Protein AF-A0A952LWJ9-F1 (afdb_monomer_lite)

Structure (mmCIF, N/CA/C/O backbone):
data_AF-A0A952LWJ9-F1
#
_entry.id   AF-A0A952LWJ9-F1
#
loop_
_atom_site.group_PDB
_atom_site.id
_atom_site.type_symbol
_atom_site.label_atom_id
_atom_site.label_alt_id
_atom_site.label_comp_id
_atom_site.label_asym_id
_atom_site.label_entity_id
_atom_site.label_seq_id
_atom_site.pdbx_PDB_ins_code
_atom_site.Cartn_x
_atom_site.Cartn_y
_atom_site.Cartn_z
_atom_site.occupancy
_atom_site.B_iso_or_equiv
_atom_site.auth_seq_id
_atom_site.auth_comp_id
_atom_site.auth_asym_id
_atom_site.auth_atom_id
_atom_site.pdbx_PDB_model_num
ATOM 1 N N . MET A 1 1 ? -14.878 -3.137 73.194 1.00 51.72 1 MET A N 1
ATOM 2 C CA . MET A 1 1 ? -14.468 -3.148 71.775 1.00 51.72 1 MET A CA 1
ATOM 3 C C . MET A 1 1 ? -15.647 -2.635 70.969 1.00 51.72 1 MET A C 1
ATOM 5 O O . MET A 1 1 ? -16.667 -3.305 70.906 1.00 51.72 1 MET A O 1
ATOM 9 N N . THR A 1 2 ? -15.581 -1.393 70.500 1.00 51.22 2 THR A N 1
ATOM 10 C CA . THR A 1 2 ? -16.648 -0.763 69.714 1.00 51.22 2 THR A CA 1
ATOM 11 C C . THR A 1 2 ? -16.585 -1.294 68.284 1.00 51.22 2 THR A C 1
ATOM 13 O O . THR A 1 2 ? -15.621 -1.045 67.567 1.00 51.22 2 THR A O 1
ATOM 16 N N . HIS A 1 3 ? -17.593 -2.068 67.876 1.00 57.03 3 HIS A N 1
ATOM 17 C CA . HIS A 1 3 ? -17.740 -2.491 66.486 1.00 57.03 3 HIS A CA 1
ATOM 18 C C . HIS A 1 3 ? -18.085 -1.268 65.631 1.00 57.03 3 HIS A C 1
ATOM 20 O O . HIS A 1 3 ? -19.136 -0.653 65.809 1.00 57.03 3 HIS A O 1
ATOM 26 N N . ALA A 1 4 ? -17.191 -0.902 64.713 1.00 62.66 4 ALA A N 1
ATOM 27 C CA . ALA A 1 4 ? -17.498 0.058 63.666 1.00 62.66 4 ALA A CA 1
ATOM 28 C C . ALA A 1 4 ? -18.627 -0.514 62.794 1.00 62.66 4 ALA A C 1
ATOM 30 O O . ALA A 1 4 ? -18.507 -1.616 62.259 1.00 62.66 4 ALA A O 1
ATOM 31 N N . SER A 1 5 ? -19.737 0.218 62.685 1.00 61.72 5 SER A N 1
ATOM 32 C CA . SER A 1 5 ? -20.861 -0.154 61.826 1.00 61.72 5 SER A CA 1
ATOM 33 C C . SER A 1 5 ? -20.413 -0.106 60.363 1.00 61.72 5 SER A C 1
ATOM 35 O O . SER A 1 5 ? -20.166 0.970 59.816 1.00 61.72 5 SER A O 1
ATOM 37 N N . SER A 1 6 ? -20.254 -1.278 59.744 1.00 66.75 6 SER A N 1
ATOM 38 C CA . SER A 1 6 ? -20.012 -1.407 58.308 1.00 66.75 6 SER A CA 1
ATOM 39 C C . SER A 1 6 ? -21.297 -1.025 57.575 1.00 66.75 6 SER A C 1
ATOM 41 O O . SER A 1 6 ? -22.293 -1.746 57.631 1.00 66.75 6 SER A O 1
ATOM 43 N N . LYS A 1 7 ? -21.307 0.143 56.925 1.00 75.12 7 LYS A N 1
ATOM 44 C CA . LYS A 1 7 ? -22.402 0.523 56.029 1.00 75.12 7 LYS A CA 1
ATOM 45 C C . LYS A 1 7 ? -22.265 -0.284 54.738 1.00 75.12 7 LYS A C 1
ATOM 47 O O . LYS A 1 7 ? -21.356 -0.033 53.953 1.00 75.12 7 LYS A O 1
ATOM 52 N N . GLY A 1 8 ? -23.133 -1.278 54.562 1.00 75.50 8 GLY A N 1
ATOM 53 C CA . GLY A 1 8 ? -23.258 -2.030 53.313 1.00 75.50 8 GLY A CA 1
ATOM 54 C C . GLY A 1 8 ? -23.950 -1.211 52.221 1.00 75.50 8 GLY A C 1
ATOM 55 O O . GLY A 1 8 ? -24.735 -0.313 52.523 1.00 75.50 8 GLY A O 1
ATOM 56 N N . PHE A 1 9 ? -23.659 -1.536 50.961 1.00 80.81 9 PHE A N 1
ATOM 57 C CA . PHE A 1 9 ? -24.349 -0.974 49.797 1.00 80.81 9 PHE A CA 1
ATOM 58 C C . PHE A 1 9 ? -25.819 -1.408 49.777 1.00 80.81 9 PHE A C 1
ATOM 60 O O . PHE A 1 9 ? -26.136 -2.577 50.016 1.00 80.81 9 PHE A O 1
ATOM 67 N N . THR A 1 10 ? -26.721 -0.483 49.459 1.00 91.7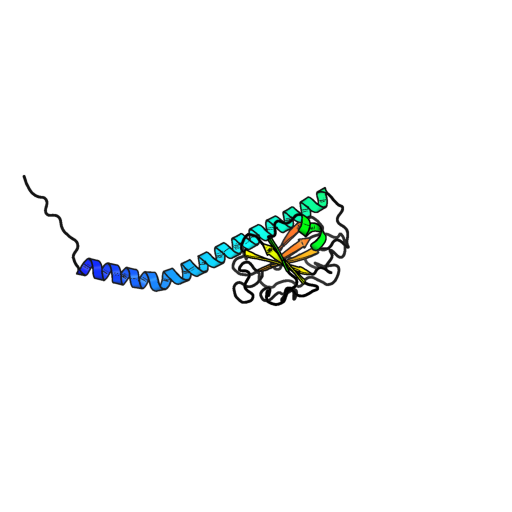5 10 THR A N 1
ATOM 68 C CA . THR A 1 10 ? -28.135 -0.794 49.243 1.00 91.75 10 THR A CA 1
ATOM 69 C C . THR A 1 10 ? -28.356 -1.373 47.848 1.00 91.75 10 THR A C 1
ATOM 71 O O . THR A 1 10 ? -27.647 -1.069 46.887 1.00 91.75 10 THR A O 1
ATOM 74 N N . LEU A 1 11 ? -29.401 -2.188 47.712 1.00 90.94 11 LEU A N 1
ATOM 75 C CA . LEU A 1 11 ? -29.819 -2.724 46.417 1.00 90.94 11 LEU A CA 1
ATOM 76 C C . LEU A 1 11 ? -30.186 -1.599 45.432 1.00 90.94 11 LEU A C 1
ATOM 78 O O . LEU A 1 11 ? -29.894 -1.700 44.244 1.00 90.94 11 LEU A O 1
ATOM 82 N N . ALA A 1 12 ? -30.769 -0.504 45.931 1.00 92.56 12 ALA A N 1
ATOM 83 C CA . ALA A 1 12 ? -31.110 0.662 45.121 1.00 92.56 12 ALA A CA 1
ATOM 84 C C . ALA A 1 12 ? -29.866 1.344 44.526 1.00 92.56 12 ALA A C 1
ATOM 86 O O . ALA A 1 12 ? -29.866 1.680 43.344 1.00 92.56 12 ALA A O 1
ATOM 87 N N . GLU A 1 13 ? -28.792 1.495 45.306 1.00 92.75 13 GLU A N 1
ATOM 88 C CA . GLU A 1 13 ? -27.528 2.056 44.811 1.00 92.75 13 GLU A CA 1
ATOM 89 C C . GLU A 1 13 ? -26.922 1.194 43.698 1.00 92.75 13 GLU A C 1
ATOM 91 O O . GLU A 1 13 ? -26.470 1.727 42.685 1.00 92.75 13 GLU A O 1
ATOM 96 N N . LEU A 1 14 ? -26.974 -0.133 43.838 1.00 93.06 14 LEU A N 1
ATOM 97 C CA . LEU A 1 14 ? -26.474 -1.051 42.814 1.00 93.06 14 LEU A CA 1
ATOM 98 C C . LEU A 1 14 ? -27.311 -0.989 41.525 1.00 93.06 14 LEU A C 1
ATOM 100 O O . LEU A 1 14 ? -26.750 -0.966 40.429 1.00 93.06 14 LEU A O 1
ATOM 104 N N . LEU A 1 15 ? -28.639 -0.906 41.636 1.00 94.38 15 LEU A N 1
ATOM 105 C CA . LEU A 1 15 ? -29.521 -0.795 40.470 1.00 94.38 15 LEU A CA 1
ATOM 106 C C . LEU A 1 15 ? -29.347 0.530 39.721 1.00 94.38 15 LEU A C 1
ATOM 108 O O . LEU A 1 15 ? -29.315 0.529 38.491 1.00 94.38 15 LEU A O 1
ATOM 112 N N . ILE A 1 16 ? -29.2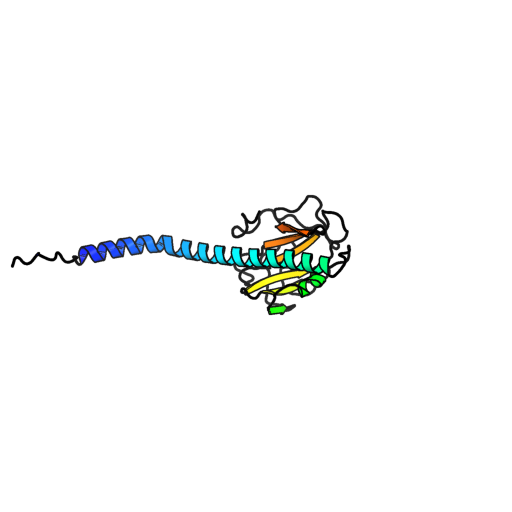01 1.650 40.435 1.00 95.50 16 ILE A N 1
ATOM 113 C CA . ILE A 1 16 ? -28.974 2.958 39.804 1.00 95.50 16 ILE A CA 1
ATOM 114 C C . ILE A 1 16 ? -27.604 2.984 39.118 1.00 95.50 16 ILE A C 1
ATOM 116 O O . ILE A 1 16 ? -27.506 3.434 37.976 1.00 95.50 16 ILE A O 1
ATOM 120 N N . ALA A 1 17 ? -26.559 2.452 39.762 1.00 96.00 17 ALA A N 1
ATOM 121 C CA . ALA A 1 17 ? -25.235 2.354 39.153 1.00 96.00 17 ALA A CA 1
ATOM 122 C C . ALA A 1 17 ? -25.262 1.518 37.861 1.00 96.00 17 ALA A C 1
ATOM 124 O O . ALA A 1 17 ? -24.736 1.954 36.839 1.00 96.00 17 ALA A O 1
ATOM 125 N N . LEU A 1 18 ? -25.932 0.360 37.871 1.00 94.50 18 LEU A N 1
ATOM 126 C CA . LEU A 1 18 ? -26.095 -0.477 36.678 1.00 94.50 18 LEU A CA 1
ATOM 127 C C . LEU A 1 18 ? -26.899 0.217 35.574 1.00 94.50 18 LEU A C 1
ATOM 129 O O . LEU A 1 18 ? -26.528 0.114 34.407 1.00 94.50 18 LEU A O 1
ATOM 133 N N . ALA A 1 19 ? -27.960 0.949 35.924 1.00 96.38 19 ALA A N 1
ATOM 134 C CA . ALA A 1 19 ? -28.743 1.705 34.950 1.00 96.38 19 ALA A CA 1
ATOM 135 C C . ALA A 1 19 ? -27.890 2.778 34.253 1.00 96.38 19 ALA A C 1
ATOM 137 O O . ALA A 1 19 ? -27.915 2.888 33.027 1.00 96.38 19 ALA A O 1
ATOM 138 N N . ILE A 1 20 ? -27.079 3.521 35.013 1.00 97.44 20 ILE A N 1
ATOM 139 C CA . ILE A 1 20 ? -26.169 4.536 34.463 1.00 97.44 20 ILE A CA 1
ATOM 140 C C . ILE A 1 20 ? -25.096 3.881 33.580 1.00 97.44 20 ILE A C 1
ATOM 142 O O . ILE A 1 20 ? -24.860 4.344 32.464 1.00 97.44 20 ILE A O 1
ATOM 146 N N . LEU A 1 21 ? -24.483 2.781 34.036 1.00 96.56 21 LEU A N 1
ATOM 147 C CA . LEU A 1 21 ? -23.497 2.035 33.247 1.00 96.56 21 LEU A CA 1
ATOM 148 C C . LEU A 1 21 ? -24.095 1.508 31.937 1.00 96.56 21 LEU A C 1
ATOM 150 O O . LEU A 1 21 ? -23.444 1.604 30.899 1.00 96.56 21 LEU A O 1
ATOM 154 N N . GLY A 1 22 ? -25.338 1.018 31.962 1.00 95.00 22 GLY A N 1
ATOM 155 C CA . GLY A 1 22 ? -26.054 0.566 30.769 1.00 95.00 22 GLY A CA 1
ATOM 156 C C . GLY A 1 22 ? -26.229 1.679 29.735 1.00 95.00 22 GLY A C 1
ATOM 157 O O . GLY A 1 22 ? -25.902 1.484 28.568 1.00 95.00 22 GLY A O 1
ATOM 158 N N . VAL A 1 23 ? -26.661 2.870 30.166 1.00 95.81 23 VAL A N 1
ATOM 159 C CA . VAL A 1 23 ? -26.845 4.031 29.273 1.00 95.81 23 VAL A CA 1
ATOM 160 C C . VAL A 1 23 ? -25.514 4.538 28.704 1.00 95.81 23 VAL A C 1
ATOM 162 O O . VAL A 1 23 ? -25.448 4.950 27.548 1.00 95.81 23 VAL A O 1
ATOM 165 N N . ILE A 1 24 ? -24.426 4.502 29.476 1.00 96.38 24 ILE A N 1
ATOM 166 C CA . ILE A 1 24 ? -23.101 4.892 28.965 1.00 96.38 24 ILE A CA 1
ATOM 167 C C . ILE A 1 24 ? -22.588 3.857 27.953 1.00 96.38 24 ILE A C 1
ATOM 169 O O . ILE A 1 24 ? -22.047 4.224 26.902 1.00 96.38 24 ILE A O 1
ATOM 173 N N . ALA A 1 25 ? -22.777 2.566 28.239 1.00 94.44 25 ALA A N 1
ATOM 174 C CA . ALA A 1 25 ? -22.308 1.472 27.397 1.00 94.44 25 ALA A C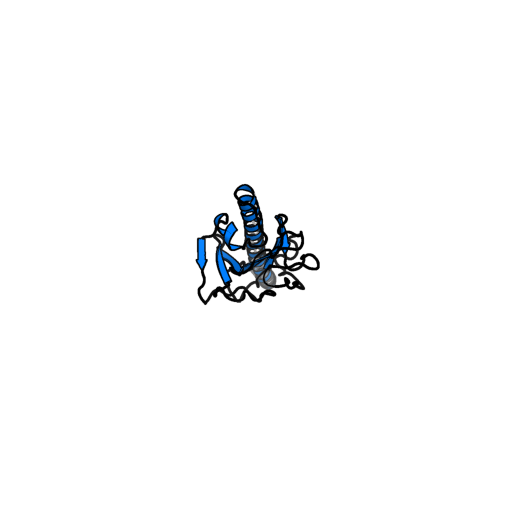A 1
ATOM 175 C C . ALA A 1 25 ? -22.928 1.507 25.991 1.00 94.44 25 ALA A C 1
ATOM 177 O O . ALA A 1 25 ? -22.208 1.285 25.016 1.00 94.44 25 ALA A O 1
ATOM 178 N N . THR A 1 26 ? -24.211 1.871 25.858 1.00 93.50 26 THR A N 1
ATOM 179 C CA . THR A 1 26 ? -24.900 1.907 24.554 1.00 93.50 26 THR A CA 1
ATOM 180 C C . THR A 1 26 ? -24.269 2.872 23.554 1.00 93.50 26 THR A C 1
ATOM 182 O O . THR A 1 26 ? -24.272 2.591 22.360 1.00 93.50 26 THR A O 1
ATOM 185 N N . PHE A 1 27 ? -23.696 3.989 24.011 1.00 91.62 27 PHE A N 1
ATOM 186 C CA . PHE A 1 27 ? -23.045 4.961 23.120 1.00 91.62 27 PHE A CA 1
ATOM 187 C C . PHE A 1 27 ? -21.533 4.758 23.003 1.00 91.62 27 PHE A C 1
ATOM 189 O O . PHE A 1 27 ? -20.927 5.169 22.012 1.00 91.62 27 PHE A O 1
ATOM 196 N N . THR A 1 28 ? -20.915 4.154 24.018 1.00 92.19 28 THR A N 1
ATOM 197 C CA . THR A 1 28 ? -19.453 4.042 24.106 1.00 92.19 28 THR A CA 1
ATOM 198 C C . THR A 1 28 ? -18.931 2.789 23.404 1.00 92.19 28 THR A C 1
ATOM 200 O O . THR A 1 28 ? -17.904 2.862 22.733 1.00 92.19 28 THR A O 1
ATOM 203 N N . ILE A 1 29 ? -19.644 1.659 23.498 1.00 89.06 29 ILE A N 1
ATOM 204 C CA . ILE A 1 29 ? -19.214 0.388 22.892 1.00 89.06 29 ILE A CA 1
ATOM 205 C C . ILE A 1 29 ? -19.042 0.499 21.368 1.00 89.06 29 ILE A C 1
ATOM 207 O O . ILE A 1 29 ? -17.965 0.134 20.900 1.00 89.06 29 ILE A O 1
ATOM 211 N N . PRO A 1 30 ? -20.004 1.043 20.589 1.00 86.44 30 PRO A N 1
ATOM 212 C CA . PRO A 1 30 ? -19.847 1.130 19.134 1.00 86.44 30 PRO A CA 1
ATOM 213 C C . PRO A 1 30 ? -18.598 1.925 18.735 1.00 86.44 30 PRO A C 1
ATOM 215 O O . PRO A 1 30 ? -17.784 1.459 17.948 1.00 86.44 30 PRO A O 1
ATOM 218 N N . LYS A 1 31 ? -18.371 3.074 19.387 1.00 84.19 31 LYS A N 1
ATOM 219 C CA . LYS A 1 31 ? -17.212 3.937 19.115 1.00 84.19 31 LYS A CA 1
ATOM 220 C C . LYS A 1 31 ? -15.875 3.257 19.408 1.00 84.19 31 LYS A C 1
ATOM 222 O O . LYS A 1 31 ? -14.906 3.493 18.694 1.00 84.19 31 LYS A O 1
ATOM 227 N N . ILE A 1 32 ? -15.807 2.447 20.466 1.00 86.12 32 ILE A N 1
ATOM 228 C CA . ILE A 1 32 ? -14.594 1.692 20.809 1.00 86.12 32 ILE A CA 1
ATOM 229 C C . ILE A 1 32 ? -14.303 0.627 19.748 1.00 86.12 32 ILE A C 1
ATOM 231 O O . ILE A 1 32 ? -13.144 0.452 19.377 1.00 86.12 32 ILE A O 1
ATOM 235 N N . LEU A 1 33 ? -15.334 -0.057 19.246 1.00 84.06 33 LEU A N 1
ATOM 236 C CA . LEU A 1 33 ? -15.179 -1.053 18.184 1.00 84.06 33 LEU A CA 1
ATOM 237 C C . LEU A 1 33 ? -14.701 -0.402 16.878 1.00 84.06 33 LEU A C 1
ATOM 239 O O . LEU A 1 33 ? -13.712 -0.860 16.307 1.00 84.06 33 LEU A O 1
ATOM 243 N N . ASP A 1 34 ? -15.313 0.713 16.471 1.00 81.56 34 ASP A N 1
ATOM 244 C CA . ASP A 1 34 ? -14.930 1.449 15.257 1.00 81.56 34 ASP A CA 1
ATOM 245 C C . ASP A 1 34 ? -13.489 1.982 15.331 1.00 81.56 34 ASP A C 1
ATOM 247 O O . ASP A 1 34 ? -12.717 1.880 14.370 1.00 81.56 34 ASP A O 1
ATOM 251 N N . ALA A 1 35 ? -13.093 2.519 16.491 1.00 78.25 35 ALA A N 1
ATOM 252 C CA . ALA A 1 35 ? -11.727 2.979 16.731 1.00 78.25 35 ALA A CA 1
ATOM 253 C C . ALA A 1 35 ? -10.718 1.818 16.713 1.00 78.25 35 ALA A C 1
ATOM 255 O O . ALA A 1 35 ? -9.610 1.974 16.197 1.00 78.25 35 ALA A O 1
ATOM 256 N N . GLY A 1 36 ? -11.102 0.652 17.241 1.00 80.56 36 GLY A N 1
ATOM 257 C CA . GLY A 1 36 ? -10.295 -0.566 17.195 1.00 80.56 36 GLY A CA 1
ATOM 258 C C . GLY A 1 36 ? -10.029 -1.024 15.761 1.00 80.56 36 GLY A C 1
ATOM 259 O O . GLY A 1 36 ? -8.869 -1.210 15.386 1.00 80.56 36 GLY A O 1
ATOM 260 N N . SER A 1 37 ? -11.080 -1.125 14.943 1.00 82.25 37 SER A N 1
ATOM 261 C CA . SER A 1 37 ? -10.970 -1.487 13.524 1.00 82.25 37 SER A CA 1
ATOM 262 C C . SER A 1 37 ? -10.136 -0.469 12.741 1.00 82.25 37 SER A C 1
ATOM 264 O O . SER A 1 37 ? -9.213 -0.847 12.025 1.00 82.25 37 SER A O 1
ATOM 266 N N . SER A 1 38 ? -10.368 0.830 12.954 1.00 85.06 38 SER A N 1
ATOM 267 C CA . SER A 1 38 ? -9.592 1.896 12.299 1.00 85.06 38 SER A CA 1
ATOM 268 C C . SER A 1 38 ? -8.106 1.859 12.677 1.00 85.06 38 SER A C 1
ATOM 270 O O . SER A 1 38 ? -7.240 2.049 11.824 1.00 85.06 38 SER A O 1
ATOM 272 N N . SER A 1 39 ? -7.793 1.579 13.947 1.00 87.19 39 SER A N 1
ATOM 273 C CA . SER A 1 39 ? -6.415 1.448 14.438 1.00 87.19 39 SER A CA 1
ATOM 274 C C . SER A 1 39 ? -5.699 0.250 13.812 1.00 87.19 39 SER A C 1
ATOM 276 O O . SER A 1 39 ? -4.575 0.395 13.324 1.00 87.19 39 SER A O 1
ATOM 278 N N . LYS A 1 40 ? -6.372 -0.910 13.751 1.00 89.19 40 LYS A N 1
ATOM 279 C CA . LYS A 1 40 ? -5.865 -2.100 13.052 1.00 89.19 40 LYS A CA 1
ATOM 280 C C . LYS A 1 40 ? -5.559 -1.766 11.593 1.00 89.19 40 LYS A C 1
ATOM 282 O O . LYS A 1 40 ? -4.455 -2.038 11.130 1.00 89.19 40 LYS A O 1
ATOM 287 N N . ASN A 1 41 ? -6.496 -1.121 10.902 1.00 90.12 41 ASN A N 1
ATOM 288 C CA . ASN A 1 41 ? -6.342 -0.821 9.484 1.00 90.12 41 ASN A CA 1
ATOM 289 C C . ASN A 1 41 ? -5.177 0.138 9.215 1.00 90.12 41 ASN A C 1
ATOM 291 O O . ASN A 1 41 ? -4.356 -0.090 8.326 1.00 90.12 41 ASN A O 1
ATOM 295 N N . SER A 1 42 ? -5.041 1.163 10.059 1.00 90.88 42 SER A N 1
ATOM 296 C CA . SER A 1 42 ? -3.905 2.086 10.025 1.00 90.88 42 SER A CA 1
ATOM 297 C C . SER A 1 42 ? -2.565 1.373 10.249 1.00 90.88 42 SER A C 1
ATOM 299 O O . SER A 1 42 ? -1.578 1.692 9.585 1.00 90.88 42 SER A O 1
ATOM 301 N N . ALA A 1 43 ? -2.510 0.403 11.168 1.00 91.56 43 ALA A N 1
ATOM 302 C CA . ALA A 1 43 ? -1.300 -0.373 11.433 1.00 91.56 43 ALA A CA 1
ATOM 303 C C . ALA A 1 43 ? -0.906 -1.237 10.226 1.00 91.56 43 ALA A C 1
ATOM 305 O O . ALA A 1 43 ? 0.232 -1.145 9.765 1.00 91.56 43 ALA A O 1
ATOM 306 N N . VAL A 1 44 ? -1.861 -1.983 9.659 1.00 91.88 44 VAL A N 1
ATOM 307 C CA . VAL A 1 44 ? -1.642 -2.825 8.471 1.00 91.88 44 VAL A CA 1
ATOM 308 C C . VAL A 1 44 ? -1.113 -1.998 7.299 1.00 91.88 44 VAL A C 1
ATOM 310 O O . VAL A 1 44 ? -0.133 -2.378 6.656 1.00 91.88 44 VAL A O 1
ATOM 313 N N . ALA A 1 45 ? -1.697 -0.826 7.052 1.00 91.69 45 ALA A N 1
ATOM 314 C CA . ALA A 1 45 ? -1.253 0.041 5.970 1.00 91.69 45 ALA A CA 1
ATOM 315 C C . ALA A 1 45 ? 0.128 0.666 6.214 1.00 91.69 45 ALA A C 1
ATOM 317 O O . ALA A 1 45 ? 0.919 0.779 5.279 1.00 91.69 45 ALA A O 1
ATOM 318 N N . LYS A 1 46 ? 0.466 1.032 7.457 1.00 92.19 46 LYS A N 1
ATOM 319 C CA . LYS A 1 46 ? 1.817 1.516 7.807 1.00 92.19 46 LYS A CA 1
ATOM 320 C C . LYS A 1 46 ? 2.874 0.433 7.620 1.00 92.19 46 LYS A C 1
ATOM 322 O O . LYS A 1 46 ? 3.968 0.725 7.134 1.00 92.19 46 LYS A O 1
ATOM 327 N N . GLU A 1 47 ? 2.549 -0.803 7.978 1.00 93.88 47 GLU A N 1
ATOM 328 C CA . GLU A 1 47 ? 3.412 -1.956 7.730 1.00 93.88 47 GLU A CA 1
ATOM 329 C C . GLU A 1 47 ? 3.597 -2.189 6.229 1.00 93.88 47 GLU A C 1
ATOM 331 O O . GLU A 1 47 ? 4.735 -2.314 5.776 1.00 93.88 47 GLU A O 1
ATOM 336 N N . ALA A 1 48 ? 2.515 -2.144 5.444 1.00 94.12 48 ALA A N 1
ATOM 337 C CA . ALA A 1 48 ? 2.582 -2.245 3.989 1.00 94.12 48 ALA A CA 1
ATOM 338 C C . ALA A 1 48 ? 3.438 -1.124 3.374 1.00 94.12 48 ALA A C 1
ATOM 340 O O . ALA A 1 48 ? 4.313 -1.400 2.558 1.00 94.12 48 ALA A O 1
ATOM 341 N N . ALA A 1 49 ? 3.269 0.125 3.813 1.00 94.75 49 ALA A N 1
ATOM 342 C CA . ALA A 1 49 ? 4.068 1.255 3.346 1.00 94.75 49 ALA A CA 1
ATOM 343 C C . ALA A 1 49 ? 5.564 1.087 3.659 1.00 94.75 49 ALA A C 1
ATOM 345 O O . ALA A 1 49 ? 6.421 1.271 2.789 1.00 94.75 49 ALA A O 1
ATOM 346 N N . SER A 1 50 ? 5.885 0.694 4.895 1.00 94.88 50 SER A N 1
ATOM 347 C CA . SER A 1 50 ? 7.259 0.396 5.314 1.00 94.88 50 SER A CA 1
ATOM 348 C C . SER A 1 50 ? 7.862 -0.727 4.470 1.00 94.88 50 SER A C 1
ATOM 350 O O . SER A 1 50 ? 8.995 -0.619 3.999 1.00 94.88 50 SER A O 1
ATOM 352 N N . MET A 1 51 ? 7.075 -1.769 4.203 1.00 95.88 51 MET A N 1
ATOM 353 C CA . MET A 1 51 ? 7.476 -2.903 3.383 1.00 95.88 51 MET A CA 1
ATOM 354 C C . MET A 1 51 ? 7.720 -2.508 1.922 1.00 95.88 51 MET A C 1
ATOM 356 O O . MET A 1 51 ? 8.736 -2.912 1.367 1.00 95.88 51 MET A O 1
ATOM 360 N N . ILE A 1 52 ? 6.855 -1.693 1.306 1.00 96.38 52 ILE A N 1
ATOM 361 C CA . ILE A 1 52 ? 7.040 -1.196 -0.071 1.00 96.38 52 ILE A CA 1
ATOM 362 C C . ILE A 1 52 ? 8.327 -0.380 -0.177 1.00 96.38 52 ILE A C 1
ATOM 364 O O . ILE A 1 52 ? 9.173 -0.663 -1.029 1.00 96.38 52 ILE A O 1
ATOM 368 N N . SER A 1 53 ? 8.494 0.599 0.715 1.00 96.31 53 SER A N 1
ATOM 369 C CA . SER A 1 53 ? 9.679 1.459 0.736 1.00 96.31 53 SER A CA 1
ATOM 370 C C . SER A 1 53 ? 10.949 0.637 0.975 1.00 96.31 53 SER A C 1
ATOM 372 O O . SER A 1 53 ? 11.910 0.739 0.212 1.00 96.31 53 SER A O 1
ATOM 374 N N . GLY A 1 54 ? 10.938 -0.247 1.978 1.00 96.69 54 GLY A N 1
ATOM 375 C CA . GLY A 1 54 ? 12.056 -1.133 2.297 1.00 96.69 54 GLY A CA 1
ATOM 376 C C . GLY A 1 54 ? 12.424 -2.050 1.133 1.00 96.69 54 GLY A C 1
ATOM 377 O O . GLY A 1 54 ? 13.590 -2.105 0.745 1.00 96.69 54 GLY A O 1
ATOM 378 N N . ALA A 1 55 ? 11.434 -2.693 0.512 1.00 97.25 55 ALA A N 1
ATOM 379 C CA . ALA A 1 55 ? 11.635 -3.580 -0.627 1.00 97.25 55 ALA A CA 1
ATOM 380 C C . ALA A 1 55 ? 12.245 -2.854 -1.833 1.00 97.25 55 ALA A C 1
ATOM 382 O O . ALA A 1 55 ? 13.183 -3.361 -2.453 1.00 97.25 55 ALA A O 1
ATOM 383 N N . TYR A 1 56 ? 11.773 -1.642 -2.141 1.00 97.25 56 TYR A N 1
ATOM 384 C CA . TYR A 1 56 ? 12.335 -0.851 -3.233 1.00 97.25 56 TYR A CA 1
ATOM 385 C C . TYR A 1 56 ? 13.770 -0.384 -2.943 1.00 97.25 56 TYR A C 1
ATOM 387 O O . TYR A 1 56 ? 14.622 -0.394 -3.835 1.00 97.25 56 TYR A O 1
ATOM 395 N N . GLN A 1 57 ? 14.083 -0.016 -1.696 1.00 96.25 57 GLN A N 1
ATOM 396 C CA . GLN A 1 57 ? 15.458 0.321 -1.310 1.00 96.25 57 GLN A CA 1
ATOM 397 C C . GLN A 1 57 ? 16.381 -0.901 -1.396 1.00 96.25 57 GLN A C 1
ATOM 399 O O . GLN A 1 57 ? 17.460 -0.802 -1.978 1.00 96.25 57 GLN A O 1
ATOM 404 N N . SER A 1 58 ? 15.944 -2.064 -0.905 1.00 97.00 58 SER A N 1
ATOM 405 C CA . SER A 1 58 ? 16.682 -3.325 -1.038 1.00 97.00 58 SER A CA 1
ATOM 406 C C . SER A 1 58 ? 16.914 -3.701 -2.499 1.00 97.00 58 SER A C 1
ATOM 408 O O . SER A 1 58 ? 18.022 -4.104 -2.853 1.00 97.00 58 SER A O 1
ATOM 410 N N . PHE A 1 59 ? 15.920 -3.507 -3.365 1.00 96.81 59 PHE A N 1
ATOM 411 C CA . PHE A 1 59 ? 16.082 -3.702 -4.803 1.00 96.81 59 PHE A CA 1
ATOM 412 C C . PHE A 1 59 ? 17.159 -2.780 -5.381 1.00 96.81 59 PHE A C 1
ATOM 414 O O . PHE A 1 59 ? 18.071 -3.272 -6.036 1.00 96.81 59 PHE A O 1
ATOM 421 N N . LYS A 1 60 ? 17.131 -1.476 -5.074 1.00 94.88 60 LYS A N 1
ATOM 422 C CA . LYS A 1 60 ? 18.146 -0.520 -5.555 1.00 94.88 60 LYS A CA 1
ATOM 423 C C . LYS A 1 60 ? 19.567 -0.807 -5.056 1.00 94.88 60 LYS A C 1
ATOM 425 O O . LYS A 1 60 ? 20.525 -0.392 -5.699 1.00 94.88 60 LYS A O 1
ATOM 430 N N . LEU A 1 61 ? 19.718 -1.489 -3.919 1.00 95.31 61 LEU A N 1
ATOM 431 C CA . LEU A 1 61 ? 21.027 -1.929 -3.423 1.00 95.31 61 LEU A CA 1
ATOM 432 C C . LEU A 1 61 ? 21.576 -3.136 -4.197 1.00 95.31 61 LEU A C 1
ATOM 434 O O . LEU A 1 61 ? 22.789 -3.293 -4.294 1.00 95.31 61 LEU A O 1
ATOM 438 N N . ASN A 1 62 ? 20.697 -3.984 -4.738 1.00 95.00 62 ASN A N 1
ATOM 439 C CA . ASN A 1 62 ? 21.070 -5.231 -5.414 1.00 95.00 62 ASN A CA 1
ATOM 440 C C . ASN A 1 62 ? 20.944 -5.157 -6.943 1.00 95.00 62 ASN A C 1
ATOM 442 O O . ASN A 1 62 ? 21.372 -6.069 -7.649 1.00 95.00 62 ASN A O 1
ATOM 446 N N . SER A 1 63 ? 20.299 -4.124 -7.478 1.00 93.50 63 SER A N 1
ATOM 447 C CA . SER A 1 63 ? 19.942 -4.000 -8.891 1.00 93.50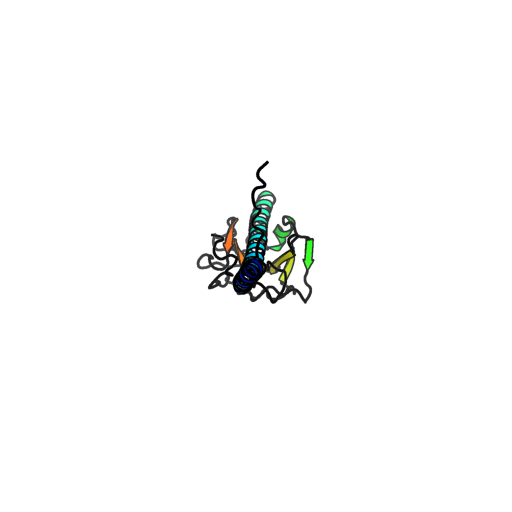 63 SER A CA 1
ATOM 448 C C . SER A 1 63 ? 19.702 -2.541 -9.275 1.00 93.50 63 SER A C 1
ATOM 450 O O . SER A 1 63 ? 19.371 -1.699 -8.443 1.00 93.50 63 SER A O 1
ATOM 452 N N . THR A 1 64 ? 19.833 -2.233 -10.564 1.00 91.75 64 THR A N 1
ATOM 453 C CA . THR A 1 64 ? 19.560 -0.891 -11.090 1.00 91.75 64 THR A CA 1
ATOM 454 C C . THR A 1 64 ? 18.094 -0.776 -11.495 1.00 91.75 64 THR A C 1
ATOM 456 O O . THR A 1 64 ? 17.629 -1.519 -12.360 1.00 91.75 64 THR A O 1
ATOM 459 N N . ALA A 1 65 ? 17.370 0.178 -10.906 1.00 93.56 65 ALA A N 1
ATOM 460 C CA . ALA A 1 65 ? 16.024 0.523 -11.354 1.00 93.56 65 ALA A CA 1
ATOM 461 C C . ALA A 1 65 ? 16.061 1.146 -12.758 1.00 93.56 65 ALA A C 1
ATOM 463 O O . ALA A 1 65 ? 16.889 2.011 -13.048 1.00 93.56 65 ALA A O 1
ATOM 464 N N . ALA A 1 66 ? 15.142 0.721 -13.620 1.00 95.12 66 ALA A N 1
ATOM 465 C CA . ALA A 1 66 ? 14.981 1.202 -14.985 1.00 95.12 66 ALA A CA 1
ATOM 466 C C . ALA A 1 66 ? 13.534 1.648 -15.227 1.00 95.12 66 ALA A C 1
ATOM 468 O O . ALA A 1 66 ? 12.630 1.340 -14.451 1.00 95.12 66 ALA A O 1
ATOM 469 N N . ALA A 1 67 ? 13.297 2.332 -16.348 1.00 95.38 67 ALA A N 1
ATOM 470 C CA . ALA A 1 67 ? 11.951 2.738 -16.755 1.00 95.38 67 ALA A CA 1
ATOM 471 C C . ALA A 1 67 ? 10.975 1.549 -16.859 1.00 95.38 67 ALA A C 1
ATOM 473 O O . ALA A 1 67 ? 9.788 1.708 -16.600 1.00 95.38 67 ALA A O 1
ATOM 474 N N . THR A 1 68 ? 11.482 0.360 -17.198 1.00 95.12 68 THR A N 1
ATOM 475 C CA . THR A 1 68 ? 10.716 -0.887 -17.345 1.00 95.12 68 THR A CA 1
ATOM 476 C C . THR A 1 68 ? 10.607 -1.702 -16.055 1.00 95.12 68 THR A C 1
ATOM 478 O O . THR A 1 68 ? 10.089 -2.814 -16.084 1.00 95.12 68 THR A O 1
ATOM 481 N N . THR A 1 69 ? 11.132 -1.214 -14.927 1.00 95.88 69 THR A N 1
ATOM 482 C CA . THR A 1 69 ? 11.014 -1.915 -13.643 1.00 95.88 69 THR A CA 1
ATOM 483 C C . THR A 1 69 ? 9.546 -1.940 -13.217 1.00 95.88 69 THR A C 1
ATOM 485 O O . THR A 1 69 ? 8.910 -0.888 -13.137 1.00 95.88 69 THR A O 1
ATOM 488 N N . THR A 1 70 ? 9.019 -3.141 -12.963 1.00 95.12 70 THR A N 1
ATOM 489 C CA . THR A 1 70 ? 7.642 -3.372 -12.507 1.00 95.12 70 THR A CA 1
ATOM 490 C C . THR A 1 70 ? 7.590 -3.476 -10.979 1.00 95.12 70 THR A C 1
ATOM 492 O O . THR A 1 70 ? 8.604 -3.799 -10.356 1.00 95.12 70 THR A O 1
ATOM 495 N N . PRO A 1 71 ? 6.422 -3.277 -10.340 1.00 92.69 71 PRO A N 1
ATOM 496 C CA . PRO A 1 71 ? 6.233 -3.592 -8.922 1.00 92.69 71 PRO A CA 1
ATOM 497 C C . PRO A 1 71 ? 6.717 -4.998 -8.545 1.00 92.69 71 PRO A C 1
ATOM 499 O O . PRO A 1 71 ? 7.395 -5.190 -7.536 1.00 92.69 71 PRO A O 1
ATOM 502 N N . GLY A 1 72 ? 6.429 -5.978 -9.411 1.00 93.00 72 GLY A N 1
ATOM 503 C CA . GLY A 1 72 ? 6.758 -7.387 -9.206 1.00 93.00 72 GLY A CA 1
ATOM 504 C C . GLY A 1 72 ? 8.254 -7.684 -9.068 1.00 93.00 72 GLY A C 1
ATOM 505 O O . GLY A 1 72 ? 8.610 -8.700 -8.481 1.00 93.00 72 GLY A O 1
ATOM 506 N N . THR A 1 73 ? 9.158 -6.821 -9.549 1.00 93.44 73 THR A N 1
ATOM 507 C CA . THR A 1 73 ? 10.606 -7.085 -9.428 1.00 93.44 73 THR A CA 1
ATOM 508 C C . THR A 1 73 ? 11.131 -6.910 -8.009 1.00 93.44 73 THR A C 1
ATOM 510 O O . THR A 1 73 ? 12.184 -7.454 -7.675 1.00 93.44 73 THR A O 1
ATOM 513 N N . PHE A 1 74 ? 10.441 -6.128 -7.176 1.00 92.44 74 PHE A N 1
ATOM 514 C CA . PHE A 1 74 ? 10.856 -5.895 -5.796 1.00 92.44 74 PHE A CA 1
ATOM 515 C C . PHE A 1 74 ? 9.925 -6.529 -4.761 1.00 92.44 74 PHE A C 1
ATOM 517 O O . PHE A 1 74 ? 10.270 -6.531 -3.583 1.00 92.44 74 PHE A O 1
ATOM 524 N N . THR A 1 75 ? 8.838 -7.193 -5.168 1.00 92.50 75 THR A N 1
ATOM 525 C CA . THR A 1 75 ? 8.034 -8.016 -4.243 1.00 92.50 75 THR A CA 1
ATOM 526 C C . THR A 1 75 ? 8.829 -9.176 -3.646 1.00 92.50 75 THR A C 1
ATOM 528 O O . THR A 1 75 ? 8.549 -9.584 -2.528 1.00 92.50 75 THR A O 1
ATOM 531 N N . GLN A 1 76 ? 9.891 -9.652 -4.306 1.00 91.62 76 GLN A N 1
ATOM 532 C CA . GLN A 1 76 ? 10.815 -10.648 -3.738 1.00 91.62 76 GLN A CA 1
ATOM 533 C C . GLN A 1 76 ? 11.510 -10.198 -2.436 1.00 91.62 76 GLN A C 1
ATOM 535 O O . GLN A 1 76 ? 12.016 -11.034 -1.695 1.00 91.62 76 GLN A O 1
ATOM 540 N N . TYR A 1 77 ? 11.548 -8.889 -2.161 1.00 94.06 77 TYR A N 1
ATOM 541 C CA . TYR A 1 77 ? 12.085 -8.324 -0.918 1.00 94.06 77 TYR A CA 1
ATOM 542 C C . TYR A 1 77 ? 10.988 -8.006 0.112 1.00 94.06 77 TYR A C 1
ATOM 544 O O . TYR A 1 77 ? 11.279 -7.432 1.159 1.00 94.06 77 TYR A O 1
ATOM 552 N N . MET A 1 78 ? 9.730 -8.339 -0.182 1.00 94.19 78 MET A N 1
ATOM 553 C CA . MET A 1 78 ? 8.588 -8.142 0.709 1.00 94.19 78 MET A CA 1
ATOM 554 C C . MET A 1 78 ? 8.318 -9.398 1.545 1.00 94.19 78 MET A C 1
ATOM 556 O O . MET A 1 78 ? 8.596 -10.516 1.120 1.00 94.19 78 MET A O 1
ATOM 560 N N . ASN A 1 79 ? 7.727 -9.213 2.728 1.00 89.50 79 ASN A N 1
ATOM 561 C CA . ASN A 1 79 ? 7.339 -10.306 3.620 1.00 89.50 79 ASN A CA 1
ATOM 562 C C . ASN A 1 79 ? 5.830 -10.594 3.508 1.00 89.50 79 ASN A C 1
ATOM 564 O O . ASN A 1 79 ? 5.029 -10.081 4.298 1.00 89.50 79 ASN A O 1
ATOM 568 N N . TYR A 1 80 ? 5.456 -11.401 2.514 1.00 92.50 80 TYR A N 1
ATOM 569 C CA . TYR A 1 80 ? 4.083 -11.854 2.275 1.00 92.50 80 TYR A CA 1
ATOM 570 C C . TYR A 1 80 ? 3.954 -13.373 2.466 1.00 92.50 80 TYR A C 1
ATOM 572 O O . TYR A 1 80 ? 4.922 -14.121 2.348 1.00 92.50 80 TYR A O 1
ATOM 580 N N . VAL A 1 81 ? 2.740 -13.826 2.773 1.00 90.88 81 VAL A N 1
ATOM 581 C CA . VAL A 1 81 ? 2.407 -15.231 3.050 1.00 90.88 81 VAL A CA 1
ATOM 582 C C . VAL A 1 81 ? 2.124 -15.998 1.764 1.00 90.88 81 VAL A C 1
ATOM 584 O O . VAL A 1 81 ? 2.569 -17.132 1.604 1.00 90.88 81 VAL A O 1
ATOM 587 N N . ALA A 1 82 ? 1.372 -15.388 0.849 1.00 88.19 82 ALA A N 1
ATOM 588 C CA . ALA A 1 82 ? 0.975 -16.009 -0.406 1.00 88.19 82 ALA A CA 1
ATOM 589 C C . ALA A 1 82 ? 0.757 -14.960 -1.501 1.00 88.19 82 ALA A C 1
ATOM 591 O O . ALA A 1 82 ? 0.487 -13.793 -1.216 1.00 88.19 82 ALA A O 1
ATOM 592 N N . THR A 1 83 ? 0.841 -15.397 -2.755 1.00 88.75 83 THR A N 1
ATOM 593 C CA . THR A 1 83 ? 0.426 -14.614 -3.925 1.00 88.75 83 THR A CA 1
ATOM 594 C C . THR A 1 83 ? -0.855 -15.207 -4.493 1.00 88.75 83 THR A C 1
ATOM 596 O O . THR A 1 83 ? -0.933 -16.428 -4.646 1.00 88.75 83 THR A O 1
ATOM 599 N N . THR A 1 84 ? -1.820 -14.376 -4.875 1.00 80.19 84 THR A N 1
ATOM 600 C CA . THR A 1 84 ? -3.049 -14.826 -5.531 1.00 80.19 84 THR A CA 1
ATOM 601 C C . THR A 1 84 ? -3.347 -14.020 -6.791 1.00 80.19 84 THR A C 1
ATOM 603 O O . THR A 1 84 ? -3.090 -12.818 -6.868 1.00 80.19 84 THR A O 1
ATOM 606 N N . THR A 1 85 ? -3.879 -14.733 -7.780 1.00 72.00 85 THR A N 1
ATOM 607 C CA . THR A 1 85 ? -4.467 -14.207 -9.023 1.00 72.00 85 THR A CA 1
ATOM 608 C C . THR A 1 85 ? -5.872 -14.798 -9.228 1.00 72.00 85 THR A C 1
ATOM 610 O O . THR A 1 85 ? -6.317 -15.020 -10.354 1.00 72.00 85 THR A O 1
ATOM 613 N N . ALA A 1 86 ? -6.547 -15.132 -8.120 1.00 60.66 86 ALA A N 1
ATOM 614 C CA . ALA A 1 86 ? -7.855 -15.773 -8.105 1.00 60.66 86 ALA A CA 1
ATOM 615 C C . ALA A 1 86 ? -8.987 -14.796 -7.751 1.00 60.66 86 ALA A C 1
ATOM 617 O O . ALA A 1 86 ? -8.829 -13.891 -6.932 1.00 60.66 86 ALA A O 1
ATOM 618 N N . THR A 1 87 ? -10.164 -15.062 -8.319 1.00 56.78 87 THR A N 1
ATOM 619 C CA . THR A 1 87 ? -11.431 -14.383 -8.017 1.00 56.78 87 THR A CA 1
ATOM 620 C C . THR A 1 87 ? -11.828 -14.559 -6.547 1.00 56.78 87 THR A C 1
ATOM 622 O O . THR A 1 87 ? -11.734 -15.672 -6.028 1.00 56.78 87 THR A O 1
ATOM 625 N N . GLY A 1 88 ? -12.337 -13.504 -5.903 1.00 53.78 88 GLY A N 1
ATOM 626 C CA . GLY A 1 88 ? -12.867 -13.551 -4.528 1.00 53.78 88 GLY A CA 1
ATOM 627 C C . GLY A 1 88 ? -12.127 -12.675 -3.516 1.00 53.78 88 GLY A C 1
ATOM 628 O O . GLY A 1 88 ? -12.601 -12.523 -2.396 1.00 53.78 88 GLY A O 1
ATOM 629 N N . PHE A 1 89 ? -11.008 -12.077 -3.921 1.00 57.59 89 PHE A N 1
ATOM 630 C CA . PHE A 1 89 ? -10.365 -10.980 -3.209 1.00 57.59 89 PHE A CA 1
ATOM 631 C C . PHE A 1 89 ? -10.576 -9.721 -4.033 1.00 57.59 89 PHE A C 1
ATOM 633 O O . PHE A 1 89 ? -10.042 -9.625 -5.142 1.00 57.59 89 PHE A O 1
ATOM 640 N N . SER A 1 90 ? -11.384 -8.809 -3.505 1.00 57.69 90 SER A N 1
ATOM 641 C CA . SER A 1 90 ? -11.572 -7.503 -4.109 1.00 57.69 90 SER A CA 1
ATOM 642 C C . SER A 1 90 ? -10.846 -6.476 -3.252 1.00 57.69 90 SER A C 1
ATOM 644 O O . SER A 1 90 ? -10.888 -6.526 -2.026 1.00 57.69 90 SER A O 1
ATOM 646 N N . ILE A 1 91 ? -10.119 -5.584 -3.901 1.00 64.56 91 ILE A N 1
ATOM 647 C CA . ILE A 1 91 ? -9.570 -4.397 -3.259 1.00 64.56 91 ILE A CA 1
ATOM 648 C C . ILE A 1 91 ? -10.750 -3.417 -3.251 1.00 64.56 91 ILE A C 1
ATOM 650 O O . ILE A 1 91 ? -11.378 -3.223 -4.290 1.00 64.56 91 ILE A O 1
ATOM 654 N N . GLY A 1 92 ? -11.128 -2.867 -2.090 1.00 59.38 92 GLY A N 1
ATOM 655 C CA . GLY A 1 92 ? -12.231 -1.893 -2.016 1.00 59.38 92 GLY A CA 1
ATOM 656 C C . GLY A 1 92 ? -12.063 -0.751 -3.039 1.00 59.38 9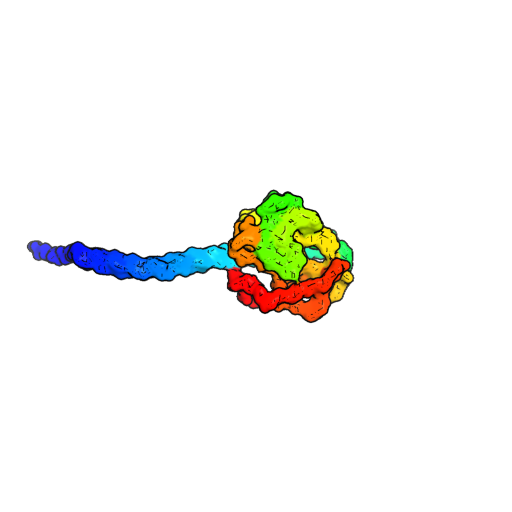2 GLY A C 1
ATOM 657 O O . GLY A 1 92 ? -10.937 -0.521 -3.474 1.00 59.38 92 GLY A O 1
ATOM 658 N N . PRO A 1 93 ? -13.138 -0.015 -3.396 1.00 56.06 93 PRO A N 1
ATOM 659 C CA . PRO A 1 93 ? -13.228 0.804 -4.611 1.00 56.06 93 PRO A CA 1
ATOM 660 C C . PRO A 1 93 ? -11.946 1.584 -4.885 1.00 56.06 93 PRO A C 1
ATOM 662 O O . PRO A 1 93 ? -11.611 2.526 -4.160 1.00 56.06 93 PRO A O 1
ATOM 665 N N . ASP A 1 94 ? -11.231 1.159 -5.922 1.00 63.50 94 ASP A N 1
ATOM 666 C CA . ASP A 1 94 ? -9.912 1.675 -6.226 1.00 63.50 94 ASP A CA 1
ATOM 667 C C . ASP A 1 94 ? -9.984 2.765 -7.307 1.00 63.50 94 ASP A C 1
ATOM 669 O O . ASP A 1 94 ? -10.439 2.518 -8.426 1.00 63.50 94 ASP A O 1
ATOM 673 N N . PRO A 1 95 ? -9.446 3.966 -7.048 1.00 57.34 95 PRO A N 1
ATOM 674 C CA . PRO A 1 95 ? -9.274 5.002 -8.064 1.00 57.34 95 PRO A CA 1
ATOM 675 C C . PRO A 1 95 ? -8.420 4.578 -9.276 1.00 57.34 95 PRO A C 1
ATOM 677 O O . PRO A 1 95 ? -8.470 5.257 -10.306 1.00 57.34 95 PRO A O 1
ATOM 680 N N . GLN A 1 96 ? -7.623 3.508 -9.157 1.00 63.91 96 GLN A N 1
ATOM 681 C CA . GLN A 1 96 ? -6.805 2.930 -10.233 1.00 63.91 96 GLN A CA 1
ATOM 682 C C . GLN A 1 96 ? -7.409 1.665 -10.885 1.00 63.91 96 GLN A C 1
ATOM 684 O O . GLN A 1 96 ? -6.824 1.167 -11.847 1.00 63.91 96 GLN A O 1
ATOM 689 N N . GLY A 1 97 ? -8.573 1.174 -10.434 1.00 66.94 97 GLY A N 1
ATOM 690 C CA . GLY A 1 97 ? -9.274 0.024 -11.022 1.00 66.94 97 GLY A CA 1
ATOM 691 C C . GLY A 1 97 ? -8.652 -1.362 -10.774 1.00 66.94 97 GLY A C 1
ATOM 692 O O . GLY A 1 97 ? -8.882 -2.272 -11.569 1.00 66.94 97 GLY A O 1
ATOM 693 N N . LEU A 1 98 ? -7.874 -1.556 -9.703 1.00 70.75 98 LEU A N 1
ATOM 694 C CA . LEU A 1 98 ? -7.351 -2.857 -9.248 1.00 70.75 98 LEU A CA 1
ATOM 695 C C . LEU A 1 98 ? -8.380 -3.659 -8.427 1.00 70.75 98 LEU A C 1
ATOM 697 O O . LEU A 1 98 ? -8.005 -4.353 -7.482 1.00 70.75 98 LEU A O 1
ATOM 701 N N . ASP A 1 99 ? -9.664 -3.541 -8.766 1.00 70.56 99 ASP A N 1
ATOM 702 C CA . ASP A 1 99 ? -10.775 -3.952 -7.902 1.00 70.56 99 ASP A CA 1
ATOM 703 C C . ASP A 1 99 ? -10.801 -5.458 -7.611 1.00 70.56 99 ASP A C 1
ATOM 705 O O . ASP A 1 99 ? -11.350 -5.843 -6.591 1.00 70.56 99 ASP A O 1
ATOM 709 N N . ASP A 1 100 ? -10.161 -6.302 -8.428 1.00 76.25 100 ASP A N 1
ATOM 710 C CA . ASP A 1 100 ? -10.081 -7.748 -8.217 1.00 76.25 100 ASP A CA 1
ATOM 711 C C . ASP A 1 100 ? -8.660 -8.278 -8.419 1.00 76.25 100 ASP A C 1
ATOM 713 O O . ASP A 1 100 ? -7.933 -7.848 -9.316 1.00 76.25 100 ASP A O 1
ATOM 717 N N . CYS A 1 101 ? -8.298 -9.315 -7.661 1.00 80.50 101 CYS A N 1
ATOM 718 C CA . CYS A 1 101 ? -7.056 -10.073 -7.831 1.00 80.50 101 CYS A CA 1
ATOM 719 C C . CYS A 1 101 ? -7.073 -10.968 -9.083 1.00 80.50 101 CYS A C 1
ATOM 721 O O . CYS A 1 101 ? -6.755 -12.151 -9.010 1.00 80.50 101 CYS A O 1
ATOM 723 N N . THR A 1 102 ? -7.469 -10.425 -10.231 1.00 84.19 102 THR A N 1
ATOM 724 C CA . THR A 1 102 ? -7.493 -11.109 -11.526 1.00 84.19 102 THR A CA 1
ATOM 725 C C . THR A 1 102 ? -6.445 -10.487 -12.437 1.00 84.19 102 THR A C 1
ATOM 727 O O . THR A 1 102 ? -6.303 -9.268 -12.485 1.00 84.19 102 THR A O 1
ATOM 730 N N . ALA A 1 103 ? -5.715 -11.318 -13.189 1.00 81.69 103 ALA A N 1
ATOM 731 C CA . ALA A 1 103 ? -4.686 -10.841 -14.109 1.00 81.69 103 ALA A CA 1
ATOM 732 C C . ALA A 1 103 ? -5.210 -9.684 -15.000 1.00 81.69 103 ALA A C 1
ATOM 734 O O . ALA A 1 103 ? -6.289 -9.816 -15.582 1.00 81.69 103 ALA A O 1
ATOM 735 N N . PRO A 1 104 ? -4.460 -8.572 -15.126 1.00 86.06 104 PRO A N 1
ATOM 736 C CA . PRO A 1 104 ? -3.040 -8.426 -14.784 1.00 86.06 104 PRO A CA 1
ATOM 737 C C . PRO A 1 104 ? -2.732 -8.071 -13.316 1.00 86.06 104 PRO A C 1
ATOM 739 O O . PRO A 1 104 ? -1.555 -7.934 -12.967 1.00 86.06 104 PRO A O 1
ATOM 742 N N . VAL A 1 105 ? -3.745 -7.948 -12.458 1.00 88.25 105 VAL A N 1
ATOM 743 C CA . VAL A 1 105 ? -3.590 -7.619 -11.037 1.00 88.25 105 VAL A CA 1
ATOM 744 C C . VAL A 1 105 ? -3.068 -8.827 -10.261 1.00 88.25 105 VAL A C 1
ATOM 746 O O . VAL A 1 105 ? -3.585 -9.941 -10.369 1.00 88.25 105 VAL A O 1
ATOM 749 N N . VAL A 1 106 ? -2.025 -8.599 -9.469 1.00 90.38 106 VAL A N 1
ATOM 750 C CA . VAL A 1 106 ? -1.439 -9.574 -8.550 1.00 90.38 106 VAL A CA 1
ATOM 751 C C . VAL A 1 106 ? -1.652 -9.083 -7.131 1.00 90.38 106 VAL A C 1
ATOM 753 O O . VAL A 1 106 ? -1.312 -7.947 -6.807 1.00 90.38 106 VAL A O 1
ATOM 756 N N . CYS A 1 107 ? -2.159 -9.966 -6.278 1.00 90.56 107 CYS A N 1
ATOM 757 C CA . CYS A 1 107 ? -2.379 -9.680 -4.871 1.00 90.56 107 CYS A CA 1
ATOM 758 C C . CYS A 1 107 ? -1.438 -10.489 -3.989 1.00 90.56 107 CYS A C 1
ATOM 760 O O . CYS A 1 107 ? -1.247 -11.692 -4.179 1.00 90.56 107 CYS A O 1
ATOM 762 N N . LEU A 1 108 ? -0.870 -9.820 -2.995 1.00 91.69 108 LEU A N 1
ATOM 763 C CA . LEU A 1 108 ? -0.017 -10.398 -1.971 1.00 91.69 108 LEU A CA 1
ATOM 764 C C . LEU A 1 108 ? -0.800 -10.437 -0.664 1.00 91.69 108 LEU A C 1
ATOM 766 O O . LEU A 1 108 ? -1.200 -9.395 -0.148 1.00 91.69 108 LEU A O 1
ATOM 770 N N . GLN A 1 109 ? -0.991 -11.630 -0.112 1.00 90.94 109 GLN A N 1
ATOM 771 C CA . GLN A 1 109 ? -1.546 -11.787 1.224 1.00 90.94 109 GLN A CA 1
ATOM 772 C C . GLN A 1 109 ? -0.453 -11.492 2.250 1.00 90.94 109 GLN A C 1
ATOM 774 O O . GLN A 1 109 ? 0.564 -12.186 2.308 1.00 90.94 109 GLN A O 1
ATOM 779 N N . LEU A 1 110 ? -0.655 -10.468 3.067 1.00 90.81 110 LEU A N 1
ATOM 780 C CA . LEU A 1 110 ? 0.287 -10.055 4.097 1.00 90.81 110 LEU A CA 1
ATOM 781 C C . LEU A 1 110 ? 0.107 -10.896 5.367 1.00 90.81 110 LEU A C 1
ATOM 783 O O . LEU A 1 110 ? -0.971 -11.408 5.664 1.00 90.81 110 LEU A O 1
ATOM 787 N N . HIS A 1 111 ? 1.170 -11.015 6.163 1.00 88.38 111 HIS A N 1
ATOM 788 C CA . HIS A 1 111 ? 1.144 -11.781 7.418 1.00 88.38 111 HIS A CA 1
ATOM 789 C C . HIS A 1 111 ? 0.219 -11.178 8.489 1.00 88.38 111 HIS A C 1
ATOM 791 O O . HIS A 1 111 ? -0.179 -11.868 9.423 1.00 88.38 111 HIS A O 1
ATOM 797 N N . ASN A 1 112 ? -0.129 -9.899 8.348 1.00 87.81 112 ASN A N 1
ATOM 798 C CA . ASN A 1 112 ? -1.039 -9.165 9.225 1.00 87.81 112 ASN A CA 1
ATOM 799 C C . ASN A 1 112 ? -2.517 -9.264 8.785 1.00 87.81 112 ASN A C 1
ATOM 801 O O . ASN A 1 112 ? -3.384 -8.641 9.398 1.00 87.81 112 ASN A O 1
ATOM 805 N N . GLY A 1 113 ? -2.806 -10.061 7.749 1.00 85.50 113 GLY A N 1
ATOM 806 C CA . GLY A 1 113 ? -4.151 -10.301 7.226 1.00 85.50 113 GLY A CA 1
ATOM 807 C C . GLY A 1 113 ? -4.602 -9.331 6.134 1.00 85.50 113 GLY A C 1
ATOM 808 O O . GLY A 1 113 ? -5.632 -9.589 5.525 1.00 85.50 113 GLY A O 1
ATOM 809 N N . GLY A 1 114 ? -3.840 -8.267 5.859 1.00 88.31 114 GLY A N 1
ATOM 810 C CA . GLY A 1 114 ? -4.124 -7.363 4.746 1.00 88.31 114 GLY A CA 1
ATOM 811 C C . GLY A 1 114 ? -3.752 -7.954 3.385 1.00 88.31 114 GLY A C 1
ATOM 812 O O . GLY A 1 114 ? -3.027 -8.949 3.282 1.00 88.31 114 GLY A O 1
ATOM 813 N N . ILE A 1 115 ? -4.209 -7.296 2.328 1.00 89.44 115 ILE A N 1
ATOM 814 C CA . ILE A 1 115 ? -3.913 -7.634 0.938 1.00 89.44 115 ILE A CA 1
ATOM 815 C C . ILE A 1 115 ? -3.242 -6.435 0.284 1.00 89.44 115 ILE A C 1
ATOM 817 O O . ILE A 1 115 ? -3.712 -5.309 0.397 1.00 89.44 115 ILE A O 1
ATOM 821 N N . LEU A 1 116 ? -2.134 -6.679 -0.411 1.00 91.12 116 LEU A N 1
ATOM 822 C CA . LEU A 1 116 ? -1.447 -5.674 -1.213 1.00 91.12 116 LEU A CA 1
ATOM 823 C C . LEU A 1 116 ? -1.547 -6.042 -2.693 1.00 91.12 116 LEU A C 1
ATOM 825 O O . LEU A 1 116 ? -0.973 -7.046 -3.111 1.00 91.12 116 LEU A O 1
ATOM 829 N N . ALA A 1 117 ? -2.240 -5.236 -3.486 1.00 90.62 117 ALA A N 1
ATOM 830 C CA . ALA A 1 117 ? -2.390 -5.434 -4.921 1.00 90.62 117 ALA A CA 1
ATOM 831 C C . ALA A 1 117 ? -1.490 -4.507 -5.738 1.00 90.62 117 ALA A C 1
ATOM 833 O O . ALA A 1 117 ? -1.216 -3.370 -5.350 1.00 90.62 117 ALA A O 1
ATOM 834 N N . TYR A 1 118 ? -1.072 -4.993 -6.903 1.00 90.69 118 TYR A N 1
ATOM 835 C CA . TYR A 1 118 ? -0.423 -4.207 -7.946 1.00 90.69 118 TYR A CA 1
ATOM 836 C C . TYR A 1 118 ? -0.747 -4.782 -9.327 1.00 90.69 118 TYR A C 1
ATOM 838 O O . TYR A 1 118 ? -0.986 -5.979 -9.475 1.00 90.69 118 TYR A O 1
ATOM 846 N N . ASP A 1 119 ? -0.686 -3.949 -10.361 1.00 89.81 119 ASP A N 1
ATOM 847 C CA . ASP A 1 119 ? -0.737 -4.412 -11.748 1.00 89.81 119 ASP A CA 1
ATOM 848 C C . ASP A 1 119 ? 0.654 -4.899 -12.196 1.00 89.81 119 ASP A C 1
ATOM 850 O O . ASP A 1 119 ? 1.642 -4.159 -12.145 1.00 89.81 119 ASP A O 1
ATOM 854 N N . SER A 1 120 ? 0.746 -6.160 -12.626 1.00 90.44 120 SER A N 1
ATOM 855 C CA . SER A 1 120 ? 2.003 -6.789 -13.065 1.00 90.44 120 SER A CA 1
ATOM 856 C C . SER A 1 120 ? 2.591 -6.209 -14.355 1.00 90.44 120 SER A C 1
ATOM 858 O O . SER A 1 120 ? 3.792 -6.351 -14.595 1.00 90.44 120 SER A O 1
ATOM 860 N N . THR A 1 121 ? 1.772 -5.545 -15.167 1.00 90.44 121 THR A N 1
ATOM 861 C CA . THR A 1 121 ? 2.176 -4.885 -16.416 1.00 90.44 121 THR A CA 1
ATOM 862 C C . THR A 1 121 ? 2.652 -3.454 -16.196 1.00 90.44 121 THR A C 1
ATOM 864 O O . THR A 1 121 ? 3.291 -2.865 -17.071 1.00 90.44 121 THR A O 1
ATOM 867 N N . ASN A 1 122 ? 2.386 -2.899 -15.013 1.00 91.44 122 ASN A N 1
ATOM 868 C CA . ASN A 1 122 ? 2.766 -1.546 -14.674 1.00 91.44 122 ASN A CA 1
ATOM 869 C C . ASN A 1 122 ? 4.290 -1.404 -14.529 1.00 91.44 122 ASN A C 1
ATOM 871 O O . ASN A 1 122 ? 4.966 -2.273 -13.981 1.00 91.44 122 ASN A O 1
ATOM 875 N N . THR A 1 123 ? 4.836 -0.278 -14.983 1.00 94.94 123 THR A N 1
ATOM 876 C CA . THR A 1 123 ? 6.257 0.071 -14.857 1.00 94.94 123 THR A CA 1
ATOM 877 C C . THR A 1 123 ? 6.401 1.534 -14.458 1.00 94.94 123 THR A C 1
ATOM 879 O O . THR A 1 123 ? 5.447 2.303 -14.560 1.00 94.94 123 THR A O 1
ATOM 882 N N . PHE A 1 124 ? 7.597 1.968 -14.056 1.00 95.31 124 PHE A N 1
ATOM 883 C CA . PHE A 1 124 ? 7.834 3.394 -13.804 1.00 95.31 124 PHE A CA 1
ATOM 884 C C . PHE A 1 124 ? 7.593 4.274 -15.046 1.00 95.31 124 PHE A C 1
ATOM 886 O O . PHE A 1 124 ? 7.261 5.450 -14.906 1.00 95.31 124 PHE A O 1
ATOM 893 N N . GLY A 1 125 ? 7.758 3.746 -16.265 1.00 93.69 125 GLY A N 1
ATOM 894 C CA . GLY A 1 125 ? 7.538 4.492 -17.513 1.00 93.69 125 GLY A CA 1
ATOM 895 C C . GLY A 1 125 ? 8.590 5.560 -17.817 1.00 93.69 125 GLY A C 1
ATOM 896 O O . GLY A 1 125 ? 8.470 6.298 -18.790 1.00 93.69 125 GLY A O 1
ATOM 897 N N . GLY A 1 126 ? 9.622 5.663 -16.983 1.00 94.88 126 GLY A N 1
ATOM 898 C CA . GLY A 1 126 ? 10.684 6.655 -17.067 1.00 94.88 126 GLY A CA 1
ATOM 899 C C . GLY A 1 126 ? 11.483 6.706 -15.768 1.00 94.88 126 GLY A C 1
ATOM 900 O O . GLY A 1 126 ? 11.257 5.911 -14.858 1.00 94.88 126 GLY A O 1
ATOM 901 N N . THR A 1 127 ? 12.427 7.641 -15.687 1.00 95.50 127 THR A N 1
ATOM 902 C CA . THR A 1 127 ? 13.316 7.817 -14.524 1.00 95.50 127 THR A CA 1
ATOM 903 C C . THR A 1 127 ? 13.199 9.205 -13.888 1.00 95.50 127 THR A C 1
ATOM 905 O O . THR A 1 127 ? 14.054 9.598 -13.095 1.00 95.50 127 THR A O 1
ATOM 908 N N . ALA A 1 128 ? 12.185 9.989 -14.263 1.00 95.12 128 ALA A N 1
ATOM 909 C CA . ALA A 1 128 ? 11.926 11.290 -13.660 1.00 95.12 128 ALA A CA 1
ATOM 910 C C . ALA A 1 128 ? 11.334 11.134 -12.251 1.00 95.12 128 ALA A C 1
ATOM 912 O O . ALA A 1 128 ? 10.783 10.098 -11.887 1.00 95.12 128 ALA A O 1
ATOM 913 N N . ASN A 1 129 ? 11.379 12.203 -11.455 1.00 93.88 129 ASN A N 1
ATOM 914 C CA . ASN A 1 129 ? 10.827 12.200 -10.094 1.00 93.88 129 ASN A CA 1
ATOM 915 C C . ASN A 1 129 ? 9.292 12.080 -10.042 1.00 93.88 129 ASN A C 1
ATOM 917 O O . ASN A 1 129 ? 8.747 11.896 -8.960 1.00 93.88 129 ASN A O 1
ATOM 921 N N . THR A 1 130 ? 8.609 12.205 -11.181 1.00 94.25 130 THR A N 1
ATOM 922 C CA . THR A 1 130 ? 7.161 11.997 -11.336 1.00 94.25 130 THR A CA 1
ATOM 923 C C . THR A 1 130 ? 6.820 10.610 -11.882 1.00 94.25 130 THR A C 1
ATOM 925 O O . THR A 1 130 ? 5.648 10.255 -11.945 1.00 94.25 130 THR A O 1
ATOM 928 N N . ASN A 1 131 ? 7.820 9.811 -12.267 1.00 95.25 131 ASN A N 1
ATOM 929 C CA . ASN A 1 131 ? 7.607 8.425 -12.653 1.00 95.25 131 ASN A CA 1
ATOM 930 C C . ASN A 1 131 ? 7.400 7.577 -11.403 1.00 95.25 131 ASN A C 1
ATOM 932 O O . ASN A 1 131 ? 8.200 7.634 -10.462 1.00 95.25 131 ASN A O 1
ATOM 936 N N . ALA A 1 132 ? 6.330 6.795 -11.393 1.00 94.81 132 ALA A N 1
ATOM 937 C CA . ALA A 1 132 ? 5.936 6.012 -10.239 1.00 94.81 132 ALA A CA 1
ATOM 938 C C . ALA A 1 132 ? 5.318 4.678 -10.643 1.00 94.81 132 ALA A C 1
ATOM 940 O O . ALA A 1 132 ? 4.901 4.472 -11.780 1.00 94.81 132 ALA A O 1
ATOM 941 N N . VAL A 1 133 ? 5.232 3.798 -9.658 1.00 93.81 133 VAL A N 1
ATOM 942 C CA . VAL A 1 133 ? 4.339 2.648 -9.655 1.00 93.81 133 VAL A CA 1
ATOM 943 C C . VAL A 1 133 ? 3.430 2.744 -8.436 1.00 93.81 133 VAL A C 1
ATOM 945 O O . VAL A 1 133 ? 3.745 3.456 -7.478 1.00 93.81 133 VAL A O 1
ATOM 948 N N . TYR A 1 134 ? 2.301 2.050 -8.468 1.00 91.38 134 TYR A N 1
ATOM 949 C CA . TYR A 1 134 ? 1.317 2.106 -7.396 1.00 91.38 134 TYR A CA 1
ATOM 950 C C . TYR A 1 134 ? 0.985 0.721 -6.855 1.00 91.38 134 TYR A C 1
ATOM 952 O O . TYR A 1 134 ? 1.119 -0.288 -7.548 1.00 91.38 134 TYR A O 1
ATOM 960 N N . PHE A 1 135 ? 0.565 0.718 -5.599 1.00 91.50 135 PHE A N 1
ATOM 961 C CA . PHE A 1 135 ? 0.068 -0.437 -4.876 1.00 91.50 135 PHE A CA 1
ATOM 962 C C . PHE A 1 135 ? -1.210 -0.046 -4.158 1.00 91.50 135 PHE A C 1
ATOM 964 O O . PHE A 1 135 ? -1.283 1.064 -3.636 1.00 91.50 135 PHE A O 1
ATOM 971 N N . ASN A 1 136 ? -2.155 -0.967 -4.036 1.00 89.69 136 ASN A N 1
ATOM 972 C CA . ASN A 1 136 ? -3.312 -0.765 -3.176 1.00 89.69 136 ASN A CA 1
ATOM 973 C C . ASN A 1 136 ? -3.272 -1.721 -2.009 1.00 89.69 136 ASN A C 1
ATOM 975 O O . ASN A 1 136 ? -3.077 -2.918 -2.198 1.00 89.69 136 ASN A O 1
ATOM 979 N N . VAL A 1 137 ? -3.458 -1.182 -0.812 1.00 89.44 137 VAL A N 1
ATOM 980 C CA . VAL A 1 137 ? -3.608 -1.982 0.393 1.00 89.44 137 VAL A CA 1
ATOM 981 C C . VAL A 1 137 ? -5.077 -2.038 0.777 1.00 89.44 137 VAL A C 1
ATOM 983 O O . VAL A 1 137 ? -5.708 -1.007 1.004 1.00 89.44 137 VAL A O 1
ATOM 986 N N . ASP A 1 138 ? -5.598 -3.248 0.869 1.00 88.62 138 ASP A N 1
ATOM 987 C CA . ASP A 1 138 ? -6.804 -3.548 1.618 1.00 88.62 138 ASP A CA 1
ATOM 988 C C . ASP A 1 138 ? -6.372 -4.040 3.014 1.00 88.62 138 ASP A C 1
ATOM 990 O O . ASP A 1 138 ? -5.706 -5.075 3.132 1.00 88.62 138 ASP A O 1
ATOM 994 N N . PRO A 1 139 ? -6.657 -3.280 4.084 1.00 87.06 139 PRO A N 1
ATOM 995 C CA . PRO A 1 139 ? -6.155 -3.596 5.411 1.00 87.06 139 PRO A CA 1
ATOM 996 C C . PRO A 1 139 ? -6.911 -4.710 6.146 1.00 87.06 139 PRO A C 1
ATOM 998 O O . PRO A 1 139 ? -6.356 -5.289 7.086 1.00 87.06 139 PRO A O 1
ATOM 1001 N N . ASP A 1 140 ? -8.168 -4.978 5.792 1.00 81.19 140 ASP A N 1
ATOM 1002 C CA . ASP A 1 140 ? -8.974 -6.015 6.443 1.00 81.19 140 ASP A CA 1
ATOM 1003 C C . ASP A 1 140 ? -9.093 -7.289 5.598 1.00 81.19 140 ASP A C 1
ATOM 1005 O O . ASP A 1 140 ? -9.423 -8.340 6.158 1.00 81.19 140 ASP A O 1
ATOM 1009 N N . GLY A 1 141 ? -8.703 -7.215 4.320 1.00 74.56 141 GLY A N 1
ATOM 1010 C CA . GLY A 1 141 ? -8.702 -8.341 3.391 1.00 74.56 141 GLY A CA 1
ATOM 1011 C C . GLY A 1 141 ? -10.112 -8.740 2.958 1.00 74.56 141 GLY A C 1
ATOM 1012 O O . GLY A 1 141 ? -10.303 -9.860 2.473 1.00 74.56 141 GLY A O 1
ATOM 1013 N N . ASP A 1 142 ? -11.085 -7.854 3.185 1.00 73.50 142 ASP A N 1
ATOM 1014 C CA . ASP A 1 142 ? -12.475 -7.996 2.794 1.00 73.50 142 ASP A CA 1
ATOM 1015 C C . ASP A 1 142 ? -12.862 -6.856 1.842 1.00 73.50 142 ASP A C 1
ATOM 1017 O O . ASP A 1 142 ? -12.973 -5.685 2.210 1.00 73.50 142 ASP A O 1
ATOM 1021 N N . ALA A 1 143 ? -13.195 -7.271 0.622 1.00 61.84 143 ALA A N 1
ATOM 1022 C CA . ALA A 1 143 ? -13.809 -6.520 -0.467 1.00 61.84 143 ALA A CA 1
ATOM 1023 C C . ALA A 1 143 ? -14.803 -5.409 -0.076 1.00 61.84 143 ALA A C 1
ATOM 1025 O O . ALA A 1 143 ? -14.984 -4.432 -0.809 1.00 61.84 143 ALA A O 1
ATOM 1026 N N . THR A 1 144 ? -15.508 -5.574 1.044 1.00 61.66 144 THR A N 1
ATOM 1027 C CA . THR A 1 144 ? -16.682 -4.773 1.406 1.00 61.66 144 THR A CA 1
ATOM 1028 C C . THR A 1 144 ? -16.494 -3.847 2.612 1.00 61.66 144 THR A C 1
ATOM 1030 O O . THR A 1 144 ? -17.388 -3.044 2.889 1.00 61.66 144 THR A O 1
ATOM 1033 N N . GLY A 1 145 ? -15.368 -3.938 3.328 1.00 58.41 145 GLY A N 1
ATOM 1034 C CA . GLY A 1 145 ? -15.217 -3.376 4.675 1.00 58.41 145 GLY A CA 1
ATOM 1035 C C . GLY A 1 145 ? -14.635 -1.961 4.735 1.00 58.41 145 GLY A C 1
ATOM 1036 O O . GLY A 1 145 ? -15.358 -0.968 4.855 1.00 58.41 145 GLY A O 1
ATOM 1037 N N . ALA A 1 146 ? -13.306 -1.864 4.741 1.00 61.50 146 ALA A N 1
ATOM 1038 C CA . ALA A 1 146 ? -12.584 -0.634 5.081 1.00 61.50 146 ALA A CA 1
ATOM 1039 C C . ALA A 1 146 ? -12.322 0.330 3.911 1.00 61.50 146 ALA A C 1
ATOM 1041 O O . ALA A 1 146 ? -11.949 1.488 4.150 1.00 61.50 146 ALA A O 1
ATOM 1042 N N . GLY A 1 147 ? -12.486 -0.144 2.672 1.00 74.38 147 GLY A N 1
ATOM 1043 C CA . GLY A 1 147 ? -11.952 0.507 1.474 1.00 74.38 147 GLY A CA 1
ATOM 1044 C C . GLY A 1 147 ? -10.429 0.361 1.375 1.00 74.38 147 GLY A C 1
ATOM 1045 O O . GLY A 1 147 ? -9.748 0.158 2.379 1.00 74.38 147 GLY A O 1
ATOM 1046 N N . ALA A 1 148 ? -9.880 0.470 0.166 1.00 81.94 148 ALA A N 1
ATOM 1047 C CA . ALA A 1 148 ? -8.442 0.358 -0.048 1.00 81.94 148 ALA A CA 1
ATOM 1048 C C . ALA A 1 148 ? -7.735 1.719 0.015 1.00 81.94 148 ALA A C 1
ATOM 1050 O O . ALA A 1 148 ? -8.320 2.754 -0.308 1.00 81.94 148 ALA A O 1
ATOM 1051 N N . ALA A 1 149 ? -6.457 1.722 0.397 1.00 86.44 149 ALA A N 1
ATOM 1052 C CA . ALA A 1 149 ? -5.592 2.891 0.258 1.00 86.44 149 ALA A CA 1
ATOM 1053 C C . ALA A 1 149 ? -4.546 2.669 -0.837 1.00 86.44 149 ALA A C 1
ATOM 1055 O O . ALA A 1 149 ? -3.868 1.642 -0.867 1.00 86.44 149 ALA A O 1
ATOM 1056 N N . THR A 1 150 ? -4.372 3.669 -1.698 1.00 88.81 150 THR A N 1
ATOM 1057 C CA . THR A 1 150 ? -3.350 3.654 -2.746 1.00 88.81 150 THR A CA 1
ATOM 1058 C C . THR A 1 150 ? -2.040 4.241 -2.229 1.00 88.81 150 THR A C 1
ATOM 1060 O O . THR A 1 150 ? -1.995 5.382 -1.765 1.00 88.81 150 THR A O 1
ATOM 1063 N N . PHE A 1 151 ? -0.952 3.493 -2.377 1.00 91.94 151 PHE A N 1
ATOM 1064 C CA . PHE A 1 151 ? 0.418 3.952 -2.185 1.00 91.94 151 PHE A CA 1
ATOM 1065 C C . PHE A 1 151 ? 1.129 4.131 -3.519 1.00 91.94 151 PHE A C 1
ATOM 1067 O O . PHE A 1 151 ? 1.080 3.267 -4.390 1.00 91.94 151 PHE A O 1
ATOM 1074 N N . ILE A 1 152 ? 1.859 5.234 -3.646 1.00 93.06 152 ILE A N 1
ATOM 1075 C CA . ILE A 1 152 ? 2.612 5.610 -4.838 1.00 93.06 152 ILE A CA 1
ATOM 1076 C C . ILE A 1 152 ? 4.100 5.584 -4.517 1.00 93.06 152 ILE A C 1
ATOM 1078 O O . ILE A 1 152 ? 4.602 6.418 -3.757 1.00 93.06 152 ILE A O 1
ATOM 1082 N N . GLN A 1 153 ? 4.807 4.630 -5.115 1.00 95.75 153 GLN A N 1
ATOM 1083 C CA . GLN A 1 153 ? 6.257 4.512 -5.048 1.00 95.75 153 GLN A CA 1
ATOM 1084 C C . GLN A 1 153 ? 6.863 5.222 -6.258 1.00 95.75 153 GLN A C 1
ATOM 1086 O O . GLN A 1 153 ? 6.753 4.746 -7.385 1.00 95.75 153 GLN A O 1
ATOM 1091 N N . TYR A 1 154 ? 7.539 6.347 -6.034 1.00 96.12 154 TYR A N 1
ATOM 1092 C CA . TYR A 1 154 ? 8.274 7.061 -7.078 1.00 96.12 154 TYR A CA 1
ATOM 1093 C C . TYR A 1 154 ? 9.618 6.407 -7.372 1.00 96.12 154 TYR A C 1
ATOM 1095 O O . TYR A 1 154 ? 10.253 5.815 -6.492 1.00 96.12 154 TYR A O 1
ATOM 1103 N N . PHE A 1 155 ? 10.097 6.621 -8.597 1.00 95.94 155 PHE A N 1
ATOM 1104 C CA . PHE A 1 155 ? 11.391 6.145 -9.074 1.00 95.94 155 PHE A CA 1
ATOM 1105 C C . PHE A 1 155 ? 12.550 6.588 -8.165 1.00 95.94 155 PHE A C 1
ATOM 1107 O O . PHE A 1 155 ? 13.461 5.814 -7.868 1.00 95.94 155 PHE A O 1
ATOM 1114 N N . ASN A 1 156 ? 12.494 7.809 -7.631 1.00 94.62 156 ASN A N 1
ATOM 1115 C CA . ASN A 1 156 ? 13.521 8.337 -6.728 1.00 94.62 156 ASN A CA 1
ATOM 1116 C C . ASN A 1 156 ? 13.524 7.699 -5.323 1.00 94.62 156 ASN A C 1
ATOM 1118 O O . ASN A 1 156 ? 14.430 7.954 -4.530 1.00 94.62 156 ASN A O 1
ATOM 1122 N N . GLY A 1 157 ? 12.555 6.839 -5.006 1.00 94.69 157 GLY A N 1
ATOM 1123 C CA . GLY A 1 157 ? 12.429 6.188 -3.704 1.00 94.69 157 GLY A CA 1
ATOM 1124 C C . GLY A 1 157 ? 11.459 6.865 -2.745 1.00 94.69 157 GLY A C 1
ATOM 1125 O O . GLY A 1 157 ? 11.236 6.325 -1.667 1.00 94.69 157 GLY A O 1
ATOM 1126 N N . ARG A 1 158 ? 10.844 7.995 -3.113 1.00 94.69 158 ARG A N 1
ATOM 1127 C CA . ARG A 1 158 ? 9.765 8.586 -2.315 1.00 94.69 158 ARG A CA 1
ATOM 1128 C C . ARG A 1 158 ? 8.535 7.680 -2.358 1.00 94.69 158 ARG A C 1
ATOM 1130 O O . ARG A 1 158 ? 8.105 7.295 -3.439 1.00 94.69 158 ARG A O 1
ATOM 1137 N N . LEU A 1 159 ? 7.950 7.406 -1.198 1.00 94.62 159 LEU A N 1
ATOM 1138 C CA . LEU A 1 159 ? 6.632 6.790 -1.075 1.00 94.62 159 LEU A CA 1
ATOM 1139 C C . LEU A 1 159 ? 5.629 7.859 -0.629 1.00 94.62 159 LEU A C 1
ATOM 1141 O O . LEU A 1 159 ? 5.966 8.723 0.181 1.00 94.62 159 LEU A O 1
ATOM 1145 N N . THR A 1 160 ? 4.417 7.833 -1.171 1.00 92.69 160 THR A N 1
ATOM 1146 C CA . THR A 1 160 ? 3.321 8.710 -0.739 1.00 92.69 160 THR A CA 1
ATOM 1147 C C . THR A 1 160 ? 1.967 8.004 -0.897 1.00 92.69 160 THR A C 1
ATOM 1149 O O . THR A 1 160 ? 1.931 6.885 -1.403 1.00 92.69 160 THR A O 1
ATOM 1152 N N . THR A 1 161 ? 0.868 8.620 -0.465 1.00 90.88 161 THR A N 1
ATOM 1153 C CA . THR A 1 161 ? -0.491 8.108 -0.707 1.00 90.88 161 THR A CA 1
ATOM 1154 C C . THR A 1 161 ? -1.107 8.720 -1.963 1.00 90.88 161 THR A C 1
ATOM 1156 O O . THR A 1 161 ? -0.619 9.726 -2.486 1.00 90.88 161 THR A O 1
ATOM 1159 N N . GLY A 1 162 ? -2.203 8.128 -2.437 1.00 87.31 162 GLY A N 1
ATOM 1160 C CA . GLY A 1 162 ? -2.966 8.588 -3.597 1.00 87.31 162 GLY A CA 1
ATOM 1161 C C . GLY A 1 162 ? -3.465 10.037 -3.499 1.00 87.31 162 GLY A C 1
ATOM 1162 O O . GLY A 1 162 ? -3.544 10.721 -4.522 1.00 87.31 162 GLY A O 1
ATOM 1163 N N . GLN A 1 163 ? -3.729 10.550 -2.294 1.00 87.19 163 GLN A N 1
ATOM 1164 C CA . GLN A 1 163 ? -4.078 11.963 -2.093 1.00 87.19 163 GLN A CA 1
ATOM 1165 C C . GLN A 1 163 ? -2.892 12.926 -2.285 1.00 87.19 163 GLN A C 1
ATOM 1167 O O . GLN A 1 163 ? -3.082 14.101 -2.598 1.00 87.19 163 GLN A O 1
ATOM 1172 N N . ASN A 1 164 ? -1.656 12.453 -2.108 1.00 88.75 164 ASN A N 1
ATOM 1173 C CA . ASN A 1 164 ? -0.452 13.289 -2.005 1.00 88.75 164 ASN A CA 1
ATOM 1174 C C . ASN A 1 164 ? 0.503 13.144 -3.198 1.00 88.75 164 ASN A C 1
ATOM 1176 O O . ASN A 1 164 ? 1.713 13.414 -3.104 1.00 88.75 164 ASN A O 1
ATOM 1180 N N . ILE A 1 165 ? -0.041 12.714 -4.336 1.00 89.06 165 ILE A N 1
ATOM 1181 C CA . ILE A 1 165 ? 0.730 12.542 -5.562 1.00 89.06 165 ILE A CA 1
ATOM 1182 C C . ILE A 1 165 ? 1.237 13.878 -6.104 1.00 89.06 165 ILE A C 1
ATOM 1184 O O . ILE A 1 165 ? 0.636 14.935 -5.922 1.00 89.06 165 ILE A O 1
ATOM 1188 N N . LEU A 1 166 ? 2.370 13.832 -6.797 1.00 90.75 166 LEU A N 1
ATOM 1189 C CA . LEU A 1 166 ? 2.909 14.980 -7.505 1.00 90.75 166 LEU A CA 1
ATOM 1190 C C . LEU A 1 166 ? 2.061 15.263 -8.745 1.00 90.75 166 LEU A C 1
ATOM 1192 O O . LEU A 1 166 ? 1.545 14.348 -9.392 1.00 90.75 166 LEU A O 1
ATOM 1196 N N . GLY A 1 167 ? 1.982 16.535 -9.129 1.00 88.94 167 GLY A N 1
ATOM 1197 C CA . GLY A 1 167 ? 1.438 16.899 -10.432 1.00 88.94 167 GLY A CA 1
ATOM 1198 C C . GLY A 1 167 ? 2.189 16.176 -11.555 1.00 88.94 167 GLY A C 1
ATOM 1199 O O . GLY A 1 167 ? 3.416 16.087 -11.530 1.00 88.94 167 GLY A O 1
ATOM 1200 N N . SER A 1 168 ? 1.451 15.678 -12.549 1.00 87.75 168 SER A N 1
ATOM 1201 C CA . SER A 1 168 ? 1.992 14.907 -13.685 1.00 87.75 168 SER A CA 1
ATOM 1202 C C . SER A 1 168 ? 2.642 13.569 -13.308 1.00 87.75 168 SER A C 1
ATOM 1204 O O . SER A 1 168 ? 3.525 13.091 -14.022 1.00 87.75 168 SER A O 1
ATOM 1206 N N . THR A 1 169 ? 2.228 12.959 -12.191 1.00 91.81 169 THR A N 1
ATOM 1207 C CA . THR A 1 169 ? 2.646 11.591 -11.857 1.00 91.81 169 THR A CA 1
ATOM 1208 C C . THR A 1 169 ? 2.163 10.615 -12.926 1.00 91.81 169 THR A C 1
ATOM 1210 O O . THR A 1 169 ? 0.981 10.590 -13.276 1.00 91.81 169 THR A O 1
ATOM 1213 N N . ALA A 1 170 ? 3.081 9.804 -13.441 1.00 91.62 170 ALA A N 1
ATOM 1214 C CA . ALA A 1 170 ? 2.799 8.863 -14.512 1.00 91.62 170 ALA A CA 1
ATOM 1215 C C . ALA A 1 170 ? 3.468 7.516 -14.262 1.00 91.62 170 ALA A C 1
ATOM 1217 O O . ALA A 1 170 ? 4.526 7.421 -13.637 1.00 91.62 170 ALA A O 1
ATOM 1218 N N . THR A 1 171 ? 2.835 6.488 -14.805 1.00 90.75 171 THR A N 1
ATOM 1219 C CA . THR A 1 171 ? 3.388 5.145 -14.927 1.00 90.75 171 THR A CA 1
ATOM 1220 C C . THR A 1 171 ? 3.683 4.841 -16.397 1.00 90.75 171 THR A C 1
ATOM 1222 O O . THR A 1 171 ? 3.368 5.643 -17.277 1.00 90.75 171 THR A O 1
ATOM 1225 N N . GLY A 1 172 ? 4.273 3.685 -16.694 1.00 86.38 172 GLY A N 1
ATOM 1226 C CA . GLY A 1 172 ? 4.545 3.268 -18.072 1.00 86.38 172 GLY A CA 1
ATOM 1227 C C . GLY A 1 172 ? 3.316 2.864 -18.880 1.00 86.38 172 GLY A C 1
ATOM 1228 O O . GLY A 1 172 ? 3.428 2.737 -20.095 1.00 86.38 172 GLY A O 1
ATOM 1229 N N . VAL A 1 173 ? 2.164 2.680 -18.231 1.00 74.81 173 VAL A N 1
ATOM 1230 C CA . VAL A 1 173 ? 0.909 2.302 -18.898 1.00 74.81 173 VAL A CA 1
ATOM 1231 C C . VAL A 1 173 ? -0.110 3.443 -18.930 1.00 74.81 173 VAL A C 1
ATOM 1233 O O . VAL A 1 173 ? -0.801 3.586 -19.933 1.00 74.81 173 VAL A O 1
ATOM 1236 N N . SER A 1 174 ? -0.159 4.289 -17.892 1.00 71.62 174 SER A N 1
ATOM 1237 C CA . SER A 1 174 ? -1.135 5.387 -17.762 1.00 71.62 174 SER A CA 1
ATOM 1238 C C . SER A 1 174 ? -0.676 6.495 -16.804 1.00 71.62 174 SER A C 1
ATOM 1240 O O . SER A 1 174 ? 0.216 6.307 -15.971 1.00 71.62 174 SER A O 1
ATOM 1242 N N . SER A 1 175 ? -1.331 7.658 -16.86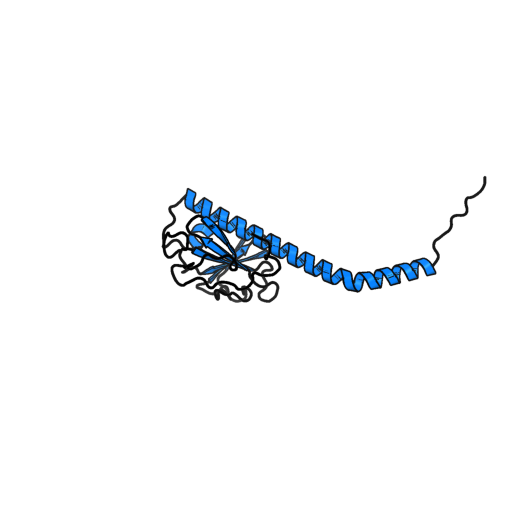4 1.00 70.94 175 SER A N 1
ATOM 1243 C CA . SER A 1 175 ? -1.286 8.651 -15.781 1.00 70.94 175 SER A CA 1
ATOM 1244 C C . SER A 1 175 ? -1.959 8.101 -14.521 1.00 70.94 175 SER A C 1
ATOM 1246 O O . SER A 1 175 ? -3.031 7.509 -14.624 1.00 70.94 175 SER A O 1
ATOM 1248 N N . VAL A 1 176 ? -1.360 8.323 -13.349 1.00 75.56 176 VAL A N 1
ATOM 1249 C CA . VAL A 1 176 ? -1.958 7.923 -12.063 1.00 75.56 176 VAL A CA 1
ATOM 1250 C C . VAL A 1 176 ? -3.074 8.905 -11.714 1.00 75.56 176 VAL A C 1
ATOM 1252 O O . VAL A 1 176 ? -2.845 10.118 -11.700 1.00 75.56 176 VAL A O 1
ATOM 1255 N N . THR A 1 177 ? -4.273 8.398 -11.427 1.00 73.56 177 THR A N 1
ATOM 1256 C CA . THR A 1 177 ? -5.414 9.246 -11.050 1.00 73.56 177 THR A CA 1
ATOM 1257 C C . THR A 1 177 ? -5.238 9.747 -9.621 1.00 73.56 177 THR A C 1
ATOM 1259 O O . THR A 1 177 ? -4.968 8.961 -8.715 1.00 73.56 177 THR A O 1
ATOM 1262 N N . LEU A 1 178 ? -5.395 11.054 -9.404 1.00 70.06 178 LEU A N 1
ATOM 1263 C CA . LEU A 1 178 ? -5.352 11.637 -8.064 1.00 70.06 178 LEU A CA 1
ATOM 1264 C C . LEU A 1 178 ? -6.586 11.205 -7.270 1.00 70.06 178 LEU A C 1
ATOM 1266 O O . LEU A 1 178 ? -7.713 11.363 -7.740 1.00 70.06 178 LEU A O 1
ATOM 1270 N N . VAL A 1 179 ? -6.372 10.694 -6.059 1.00 74.81 179 VAL A N 1
ATOM 1271 C CA . VAL A 1 179 ? -7.468 10.334 -5.156 1.00 74.81 179 VAL A CA 1
ATOM 1272 C C . VAL A 1 179 ? -7.884 11.584 -4.396 1.00 74.81 179 VAL A C 1
ATOM 1274 O O . VAL A 1 179 ? -7.053 12.259 -3.793 1.00 74.81 179 VAL A O 1
ATOM 1277 N N . THR A 1 180 ? -9.167 11.934 -4.443 1.00 71.81 180 THR A N 1
ATOM 1278 C CA . THR A 1 180 ? -9.673 13.167 -3.820 1.00 71.81 180 THR A CA 1
ATOM 1279 C C . THR A 1 180 ? -9.565 13.139 -2.298 1.00 71.81 180 THR A C 1
ATOM 1281 O O . THR A 1 180 ? -9.398 14.189 -1.677 1.00 71.81 180 THR A O 1
ATOM 1284 N N . THR A 1 181 ? -9.657 11.964 -1.675 1.00 79.44 181 THR A N 1
ATOM 1285 C CA . THR A 1 181 ? -9.509 11.779 -0.226 1.00 79.44 181 THR A CA 1
ATOM 1286 C C . THR A 1 181 ? -9.050 10.352 0.059 1.00 79.44 181 THR A C 1
ATOM 1288 O O . THR A 1 181 ? -9.694 9.406 -0.392 1.00 79.44 181 THR A O 1
ATOM 1291 N N . ASP A 1 182 ? -7.952 10.196 0.799 1.00 85.19 182 ASP A N 1
ATOM 1292 C CA . ASP A 1 182 ? -7.543 8.885 1.309 1.00 85.19 182 ASP A CA 1
ATOM 1293 C C . ASP A 1 182 ? -8.557 8.372 2.356 1.00 85.19 182 ASP A C 1
ATOM 1295 O O . ASP A 1 182 ? -9.241 9.176 3.002 1.00 85.19 182 ASP A O 1
ATOM 1299 N N . PRO A 1 183 ? -8.647 7.051 2.602 1.00 83.44 183 PRO A N 1
ATOM 1300 C CA . PRO A 1 183 ? -9.492 6.523 3.667 1.00 83.44 183 PRO A CA 1
ATOM 1301 C C . PRO A 1 183 ? -9.218 7.184 5.029 1.00 83.44 183 PRO A C 1
ATOM 1303 O O . PRO A 1 183 ? -8.076 7.463 5.401 1.00 83.44 183 PRO A O 1
ATOM 1306 N N . SER A 1 184 ? -10.267 7.407 5.824 1.00 83.94 184 SER A N 1
ATOM 1307 C CA . SER A 1 184 ? -10.171 8.150 7.094 1.00 83.94 184 SER A CA 1
ATOM 1308 C C . SER A 1 184 ? -9.191 7.534 8.103 1.00 83.94 184 SER A C 1
ATOM 1310 O O . SER A 1 184 ? -8.620 8.249 8.925 1.00 83.94 184 SER A O 1
ATOM 1312 N N . TRP A 1 185 ? -8.946 6.226 8.013 1.00 85.31 185 TRP A N 1
ATOM 1313 C CA . TRP A 1 185 ? -8.007 5.486 8.857 1.00 85.31 185 TRP A CA 1
ATOM 1314 C C . TRP A 1 185 ? -6.523 5.670 8.460 1.00 85.31 185 TRP A C 1
ATOM 1316 O O . TRP A 1 185 ? -5.635 5.283 9.230 1.00 85.31 185 TRP A O 1
ATOM 1326 N N . ILE A 1 186 ? -6.227 6.299 7.311 1.00 82.19 186 ILE A N 1
ATOM 1327 C CA . ILE A 1 186 ? -4.858 6.625 6.854 1.00 82.19 186 ILE A CA 1
ATOM 1328 C C . ILE A 1 186 ? -4.600 8.127 6.649 1.00 82.19 186 ILE A C 1
ATOM 1330 O O . ILE A 1 186 ? -3.457 8.521 6.426 1.00 82.19 186 ILE A O 1
ATOM 1334 N N . ALA A 1 187 ? -5.621 8.978 6.796 1.00 63.59 187 ALA A N 1
ATOM 1335 C CA . ALA A 1 187 ? -5.586 10.410 6.468 1.00 63.59 187 ALA A CA 1
ATOM 1336 C C . ALA A 1 187 ? -4.472 11.245 7.153 1.00 63.59 187 ALA A C 1
ATOM 1338 O O . ALA A 1 187 ? -4.238 12.388 6.768 1.00 63.59 187 ALA A O 1
ATOM 1339 N N . THR A 1 188 ? -3.765 10.703 8.151 1.00 60.50 188 THR A N 1
ATOM 1340 C CA . THR A 1 188 ? -2.659 11.367 8.870 1.00 60.50 188 THR A CA 1
ATOM 1341 C C . THR A 1 188 ? -1.296 10.688 8.679 1.00 60.50 188 THR A C 1
ATOM 1343 O O . THR A 1 188 ? -0.451 10.764 9.568 1.00 60.50 188 THR A O 1
ATOM 1346 N N . TRP A 1 189 ? -1.082 9.941 7.593 1.00 65.06 189 TRP A N 1
ATOM 1347 C CA . TRP A 1 189 ? 0.187 9.233 7.357 1.00 65.06 189 TRP A CA 1
ATOM 1348 C C . TRP A 1 189 ? 1.339 10.130 6.849 1.00 65.06 189 TRP A C 1
ATOM 1350 O O . TRP A 1 189 ? 2.487 9.693 6.872 1.00 65.06 189 TRP A O 1
ATOM 1360 N N . ASN A 1 190 ? 1.059 11.379 6.457 1.00 51.31 190 ASN A N 1
ATOM 1361 C CA . ASN A 1 190 ? 2.076 12.368 6.066 1.00 51.31 190 ASN A CA 1
ATOM 1362 C C . ASN A 1 190 ? 2.817 13.003 7.246 1.00 51.31 190 ASN A C 1
ATOM 1364 O O . ASN A 1 190 ? 2.129 13.491 8.171 1.00 51.31 190 ASN A O 1
#

Radius of gyration: 23.76 Å; chains: 1; bounding box: 52×33×91 Å

Foldseek 3Di:
DDDDDDDDDDPVNVVVVVVVVVVVCVVVVVVVVVVVVLQLLLVQVVLVLCQQLQLVVVCVVVHPAFQQDFSVVSCVSGAFDDKDQDFDFAQAPDPVPLGGSHPLKMWTQHPSRKIKIFGRRKGQLGQDQLRWGKIWIDSNRDSPPQHIWIWIQGNVSDIDTLQDHDPQRAISVGRRDRDVAGGPSNRPVD

pLDDT: mean 85.14, std 12.09, range [51.22, 97.44]

Sequence (190 aa):
MTHASSKGFTLAELLIALAILGVIATFTIPKILDAGSSSKNSAVAKEAASMISGAYQSFKLNSTAAATTTPGTFTQYMNYVATTTATGFSIGPDPQGLDDCTAPVVCLQLHNGGILAYDSTNTFGGTANTNAVYFNVDPDGDATGAGAATFIQYFNGRLTTGQNILGSTATGVSSVTLVTTDPSWIATWN

Secondary structure (DSSP, 8-state):
-------PPPHHHHHHHHHHHHHHHHHHHHHHHHHHHHHHHHHHHHHHHHHHHHHHHHHHHHS---TT--GGGTGGGS-EEEEE--TT-B-SS-TT---BS-TTEEEEEETTS-EEEEETT----SSSTTBEEEEEEESSS-TTSS--EEEEEETTS-EEEGGGPPTT-B-SSSBPPPPSS--TTTTT--